Protein AF-A0A944X3M7-F1 (afdb_monomer_lite)

Foldseek 3Di:
DDDDDDDDDDDDDDDDDDDDDDDDDDDPDDDDDDPDDDDPPPPDPPPPPCVPPPVNVVVVVVVVVVVVVVVVVVVVVVVVVVVVVVVVVVVVVVVVVVVVVVCVDCVVVVVVVVVVVVPPPPPPDPQDPLNVVLLLLLLVVVVVVDALAVSQVVCVVVVRADPVNDDGGDSVVSVVVCVDPVSVVVD

Structure (mmCIF, N/CA/C/O backbone):
data_AF-A0A944X3M7-F1
#
_entry.id   AF-A0A944X3M7-F1
#
loop_
_atom_site.group_PDB
_atom_site.id
_atom_site.type_symbol
_atom_site.label_atom_id
_atom_site.label_alt_id
_atom_site.label_comp_id
_atom_site.label_asym_id
_atom_site.label_entity_id
_atom_site.label_seq_id
_atom_site.pdbx_PDB_ins_code
_atom_site.Cartn_x
_atom_site.Cartn_y
_atom_site.Cartn_z
_atom_site.occupancy
_atom_site.B_iso_or_equiv
_atom_site.auth_seq_id
_atom_site.auth_comp_id
_atom_site.auth_asym_id
_atom_site.auth_atom_id
_atom_site.pdbx_PDB_model_num
ATOM 1 N N . MET A 1 1 ? -21.926 -2.178 -16.859 1.00 42.28 1 MET A N 1
ATOM 2 C CA . MET A 1 1 ? -21.220 -3.070 -17.801 1.00 42.28 1 MET A CA 1
ATOM 3 C C . MET A 1 1 ? -19.750 -2.700 -17.683 1.00 42.28 1 MET A C 1
ATOM 5 O O . MET A 1 1 ? -19.364 -1.699 -18.258 1.00 42.28 1 MET A O 1
ATOM 9 N N . SER A 1 2 ? -19.043 -3.131 -16.634 1.00 50.66 2 SER A N 1
ATOM 10 C CA . SER A 1 2 ? -18.597 -4.503 -16.303 1.00 50.66 2 SER A CA 1
ATOM 11 C C . SER A 1 2 ? -17.640 -5.066 -17.347 1.00 50.66 2 SER A C 1
ATOM 13 O O . SER A 1 2 ? -17.980 -4.994 -18.521 1.00 50.66 2 SER A O 1
ATOM 15 N N . ASP A 1 3 ? -16.524 -5.606 -16.831 1.00 53.81 3 ASP A N 1
ATOM 16 C CA . ASP A 1 3 ? -15.523 -6.542 -17.394 1.00 53.81 3 ASP A CA 1
ATOM 17 C C . ASP A 1 3 ? -14.120 -5.905 -17.271 1.00 53.81 3 ASP A C 1
ATOM 19 O O . ASP A 1 3 ? -13.778 -5.010 -18.033 1.00 53.81 3 ASP A O 1
ATOM 23 N N . TYR A 1 4 ? -13.257 -6.139 -16.270 1.00 51.00 4 TYR A N 1
ATOM 24 C CA . TYR A 1 4 ? -12.992 -7.238 -15.321 1.00 51.00 4 TYR A CA 1
ATOM 25 C C . TYR A 1 4 ? -12.574 -8.579 -15.945 1.00 51.00 4 TYR A C 1
ATOM 27 O O . TYR A 1 4 ? -13.419 -9.429 -16.191 1.00 51.00 4 TYR A O 1
ATOM 35 N N . GLN A 1 5 ? -11.251 -8.742 -16.113 1.00 59.75 5 GLN A N 1
ATOM 36 C CA . GLN A 1 5 ? -10.409 -9.966 -16.123 1.00 59.75 5 GLN A CA 1
ATOM 37 C C . GLN A 1 5 ? -8.993 -9.476 -16.504 1.00 59.75 5 GLN A C 1
ATOM 39 O O . GLN A 1 5 ? -8.826 -8.921 -17.582 1.00 59.75 5 GLN A O 1
ATOM 44 N N . ASP A 1 6 ? -7.938 -9.408 -15.691 1.00 49.97 6 ASP A N 1
ATOM 45 C CA . ASP A 1 6 ? -7.360 -10.211 -14.601 1.00 49.97 6 ASP A CA 1
ATOM 46 C C . ASP A 1 6 ? -6.815 -11.600 -15.004 1.00 49.97 6 ASP A C 1
ATOM 48 O O . ASP A 1 6 ? -7.535 -12.424 -15.559 1.00 49.97 6 ASP A O 1
ATOM 52 N N . HIS A 1 7 ? -5.541 -11.814 -14.619 1.00 44.53 7 HIS A N 1
ATOM 53 C CA . HIS A 1 7 ? -4.679 -13.020 -14.681 1.00 44.53 7 HIS A CA 1
ATOM 54 C C . HIS A 1 7 ? -3.977 -13.283 -16.038 1.00 44.53 7 HIS A C 1
ATOM 56 O O . HIS A 1 7 ? -4.615 -13.312 -17.077 1.00 44.53 7 HIS A O 1
ATOM 62 N N . HIS A 1 8 ? -2.649 -13.442 -16.167 1.00 45.56 8 HIS A N 1
ATOM 63 C CA . HIS A 1 8 ? -1.613 -14.115 -15.358 1.00 45.56 8 HIS A CA 1
ATOM 64 C C . HIS A 1 8 ? -0.278 -13.329 -15.476 1.00 45.56 8 HIS A C 1
ATOM 66 O O . HIS A 1 8 ? 0.090 -12.931 -16.573 1.00 45.56 8 HIS A O 1
ATOM 72 N N . ARG A 1 9 ? 0.468 -12.928 -14.433 1.00 40.81 9 ARG A N 1
ATOM 73 C CA . ARG A 1 9 ? 1.266 -13.696 -13.448 1.00 40.81 9 ARG A CA 1
ATOM 74 C C . ARG A 1 9 ? 2.061 -14.878 -14.031 1.00 40.81 9 ARG A C 1
ATOM 76 O O . ARG A 1 9 ? 1.650 -16.022 -13.896 1.00 40.81 9 ARG A O 1
ATOM 83 N N . ALA A 1 10 ? 3.241 -14.587 -14.577 1.00 42.91 10 ALA A N 1
ATOM 84 C CA . ALA A 1 10 ? 4.347 -15.539 -14.654 1.00 42.91 10 ALA A CA 1
ATOM 85 C C . ALA A 1 10 ? 5.417 -15.122 -13.634 1.00 42.91 10 ALA A C 1
ATOM 87 O O . ALA A 1 10 ? 6.181 -14.179 -13.836 1.00 42.91 10 ALA A O 1
ATOM 88 N N . SER A 1 11 ? 5.380 -15.791 -12.484 1.00 47.53 11 SER A N 1
ATOM 89 C CA . SER A 1 11 ? 6.539 -15.984 -11.624 1.00 47.53 11 SER A CA 1
ATOM 90 C C . SER A 1 11 ? 7.478 -16.946 -12.333 1.00 47.53 11 SER A C 1
ATOM 92 O O . SER A 1 11 ? 7.011 -18.006 -12.718 1.00 47.53 11 SER A O 1
ATOM 94 N N . ASP A 1 12 ? 8.766 -16.626 -12.423 1.00 43.31 12 ASP A N 1
ATOM 95 C CA . ASP A 1 12 ? 9.788 -17.655 -12.261 1.00 43.31 12 ASP A CA 1
ATOM 96 C C . ASP A 1 12 ? 11.039 -17.071 -11.615 1.00 43.31 12 ASP A C 1
ATOM 98 O O . ASP A 1 12 ? 11.615 -16.063 -12.025 1.00 43.31 12 ASP A O 1
ATOM 102 N N . ARG A 1 13 ? 11.364 -17.709 -10.498 1.00 41.91 13 ARG A N 1
ATOM 103 C CA . ARG A 1 13 ? 12.382 -17.388 -9.518 1.00 41.91 13 ARG A CA 1
ATOM 104 C C . ARG A 1 13 ? 13.441 -18.477 -9.643 1.00 41.91 13 ARG A C 1
ATOM 106 O O . ARG A 1 13 ? 13.097 -19.647 -9.595 1.00 41.91 13 ARG A O 1
ATOM 113 N N . GLU A 1 14 ? 14.689 -18.042 -9.775 1.00 41.69 14 GLU A N 1
ATOM 114 C CA . GLU A 1 14 ? 15.920 -18.706 -9.325 1.00 41.69 14 GLU A CA 1
ATOM 115 C C . GLU A 1 14 ? 16.099 -20.208 -9.602 1.00 41.69 14 GLU A C 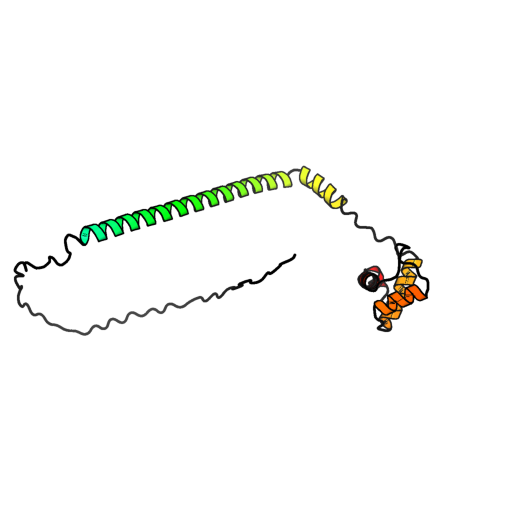1
ATOM 117 O O . GLU A 1 14 ? 15.565 -21.056 -8.897 1.00 41.69 14 GLU A O 1
ATOM 122 N N . TYR A 1 15 ? 17.075 -20.519 -10.459 1.00 44.09 15 TYR A N 1
ATOM 123 C CA . TYR A 1 15 ? 18.040 -21.572 -10.143 1.00 44.09 15 TYR A CA 1
ATOM 124 C C . TYR A 1 15 ? 19.464 -21.053 -10.356 1.00 44.09 15 TYR A C 1
ATOM 126 O O . TYR A 1 15 ? 19.923 -20.840 -11.477 1.00 44.09 15 TYR A O 1
ATOM 134 N N . LEU A 1 16 ? 20.165 -20.852 -9.237 1.00 42.31 16 LEU A N 1
ATOM 135 C CA . LEU A 1 16 ? 21.618 -20.943 -9.177 1.00 42.31 16 LEU A CA 1
ATOM 136 C C . LEU A 1 16 ? 22.025 -22.381 -9.525 1.00 42.31 16 LEU A C 1
ATOM 138 O O . LEU A 1 16 ? 21.622 -23.312 -8.833 1.00 42.31 16 LEU A O 1
ATOM 142 N N . THR A 1 17 ? 22.931 -22.545 -10.485 1.00 46.75 17 THR A N 1
ATOM 143 C CA . THR A 1 17 ? 23.841 -23.699 -10.515 1.00 46.75 17 THR A CA 1
ATOM 144 C C . THR A 1 17 ? 25.241 -23.225 -10.859 1.00 46.75 17 THR A C 1
ATOM 146 O O . THR A 1 17 ? 25.534 -22.758 -11.958 1.00 46.75 17 THR A O 1
ATOM 149 N N . SER A 1 18 ? 26.100 -23.322 -9.857 1.00 44.19 18 SER A N 1
ATOM 150 C CA . SER A 1 18 ? 27.531 -23.099 -9.879 1.00 44.19 18 SER A CA 1
ATOM 151 C C . SER A 1 18 ? 28.280 -24.370 -10.319 1.00 44.19 18 SER A C 1
ATOM 153 O O . SER A 1 18 ? 27.898 -25.477 -9.967 1.00 44.19 18 SER A O 1
ATOM 155 N N . HIS A 1 19 ? 29.416 -24.161 -10.999 1.00 39.50 19 HIS A N 1
ATOM 156 C CA . HIS A 1 19 ? 30.602 -25.036 -11.065 1.00 39.50 19 HIS A CA 1
ATOM 157 C C . HIS A 1 19 ? 30.520 -26.371 -11.838 1.00 39.50 19 HIS A C 1
ATOM 159 O O . HIS A 1 19 ? 29.969 -27.354 -11.366 1.00 39.50 19 HIS A O 1
ATOM 165 N N . THR A 1 20 ? 31.286 -26.476 -12.936 1.00 44.16 20 THR A N 1
ATOM 166 C CA . THR A 1 20 ? 32.527 -27.294 -12.997 1.00 44.16 20 THR A CA 1
ATOM 167 C C . THR A 1 20 ? 33.214 -27.191 -14.373 1.00 44.16 20 THR A C 1
ATOM 169 O O . THR A 1 20 ? 32.669 -27.568 -15.403 1.00 44.16 20 THR A O 1
ATOM 172 N N . ARG A 1 21 ? 34.462 -26.700 -14.392 1.00 46.00 21 ARG A N 1
ATOM 173 C CA . ARG A 1 21 ? 35.437 -26.956 -15.470 1.00 46.00 21 ARG A CA 1
ATOM 174 C C . ARG A 1 21 ? 36.140 -28.286 -15.176 1.00 46.00 21 ARG A C 1
ATOM 176 O O . ARG A 1 21 ? 36.636 -28.425 -14.057 1.00 46.00 21 ARG A O 1
ATOM 183 N N . PRO A 1 22 ? 36.382 -29.146 -16.179 1.00 50.44 22 PRO A N 1
ATOM 184 C CA . PRO A 1 22 ? 37.517 -30.051 -16.141 1.00 50.44 22 PRO A CA 1
ATOM 185 C C . PRO A 1 22 ? 38.574 -29.677 -17.187 1.00 50.44 22 PRO A C 1
ATOM 187 O O . PRO A 1 22 ? 38.316 -29.493 -18.374 1.00 50.44 22 PRO A O 1
ATOM 190 N N . LYS A 1 23 ? 39.804 -29.583 -16.680 1.00 46.62 23 LYS A N 1
ATOM 191 C CA . LYS A 1 23 ? 41.076 -29.631 -17.404 1.00 46.62 23 LYS A CA 1
ATOM 192 C C . LYS A 1 23 ? 41.193 -30.954 -18.171 1.00 46.62 23 LYS A C 1
ATOM 194 O O . LYS A 1 23 ? 40.800 -31.989 -17.645 1.00 46.62 23 LYS A O 1
ATOM 199 N N . GLY A 1 24 ? 41.873 -30.955 -19.318 1.00 39.34 24 GLY A N 1
ATOM 200 C CA . GLY A 1 24 ? 42.351 -32.212 -19.900 1.00 39.34 24 GLY A CA 1
ATOM 201 C C . GLY A 1 24 ? 42.845 -32.122 -21.335 1.00 39.34 24 GLY A C 1
ATOM 202 O O . GLY A 1 24 ? 42.183 -32.600 -22.245 1.00 39.34 24 GLY A O 1
ATOM 203 N N . ARG A 1 25 ? 44.043 -31.560 -21.538 1.00 45.69 25 ARG A N 1
ATOM 204 C CA . ARG A 1 25 ? 44.844 -31.816 -22.743 1.00 45.69 25 ARG A CA 1
ATOM 205 C C . ARG A 1 25 ? 45.157 -33.313 -22.819 1.00 45.69 25 ARG A C 1
ATOM 207 O O . ARG A 1 25 ? 45.753 -33.841 -21.883 1.00 45.69 25 ARG A O 1
ATOM 214 N N . LYS A 1 26 ? 44.884 -33.954 -23.954 1.00 50.19 26 LYS A N 1
ATOM 215 C CA . LYS A 1 26 ? 45.647 -35.122 -24.410 1.00 50.19 26 LYS A CA 1
ATOM 216 C C . LYS A 1 26 ? 46.040 -34.902 -25.867 1.00 50.19 26 LYS A C 1
ATOM 218 O O . LYS A 1 26 ? 45.223 -34.995 -26.772 1.00 50.19 26 LYS A O 1
ATOM 223 N N . PHE A 1 27 ? 47.308 -34.540 -26.042 1.00 42.50 27 PHE A N 1
ATOM 224 C CA . PHE A 1 27 ? 48.029 -34.640 -27.302 1.00 42.50 27 PHE A CA 1
ATOM 225 C C . PHE A 1 27 ? 48.029 -36.108 -27.725 1.00 42.50 27 PHE A C 1
ATOM 227 O O . PHE A 1 27 ? 48.602 -36.925 -27.005 1.00 42.50 27 PHE A O 1
ATOM 234 N N . ASN A 1 28 ? 47.442 -36.431 -28.878 1.00 44.84 28 ASN A N 1
ATOM 235 C CA . ASN A 1 28 ? 47.777 -37.674 -29.557 1.00 44.84 28 ASN A CA 1
ATOM 236 C C . ASN A 1 28 ? 48.877 -37.361 -30.573 1.00 44.84 28 ASN A C 1
ATOM 238 O O . ASN A 1 28 ? 48.671 -36.649 -31.552 1.00 44.84 28 ASN A O 1
ATOM 242 N N . LYS A 1 29 ? 50.089 -37.795 -30.230 1.00 51.19 29 LYS A N 1
ATOM 243 C CA . LYS A 1 29 ? 51.328 -37.579 -30.972 1.00 51.19 29 LYS A CA 1
ATOM 244 C C . LYS A 1 29 ? 51.610 -38.862 -31.742 1.00 51.19 29 LYS A C 1
ATOM 246 O O . LYS A 1 29 ? 52.475 -39.636 -31.345 1.00 51.19 29 LYS A O 1
ATOM 251 N N . GLU A 1 30 ? 50.857 -39.098 -32.809 1.00 52.50 30 GLU A N 1
ATOM 252 C CA . GLU A 1 30 ? 51.143 -40.202 -33.721 1.00 52.50 30 GLU A CA 1
ATOM 253 C C . GLU A 1 30 ? 52.039 -39.682 -34.847 1.00 52.50 30 GLU A C 1
ATOM 255 O O . GLU A 1 30 ? 51.743 -38.702 -35.530 1.00 52.50 30 GLU A O 1
ATOM 260 N N . LYS A 1 31 ? 53.214 -40.296 -34.943 1.00 53.50 31 LYS A N 1
ATOM 261 C CA . LYS A 1 31 ? 54.258 -39.998 -35.914 1.00 53.50 31 LYS A CA 1
ATOM 262 C C . LYS A 1 31 ? 53.783 -40.404 -37.308 1.00 53.50 31 LYS A C 1
ATOM 264 O O . LYS A 1 31 ? 53.684 -41.595 -37.572 1.00 53.50 31 LYS A O 1
ATOM 269 N N . GLU A 1 32 ? 53.704 -39.456 -38.234 1.00 49.06 32 GLU A N 1
ATOM 270 C CA . GLU A 1 32 ? 53.908 -39.769 -39.648 1.00 49.06 32 GLU A CA 1
ATOM 271 C C . GLU A 1 32 ? 55.027 -38.893 -40.210 1.00 49.06 32 GLU A C 1
ATOM 273 O O . GLU A 1 32 ? 54.874 -37.722 -40.552 1.00 49.06 32 GLU A O 1
ATOM 278 N N . ARG A 1 33 ? 56.222 -39.486 -40.233 1.00 52.38 33 ARG A N 1
ATOM 279 C CA . ARG A 1 33 ? 57.355 -39.006 -41.015 1.00 52.38 33 ARG A CA 1
ATOM 280 C C . ARG A 1 33 ? 57.056 -39.306 -42.481 1.00 52.38 33 ARG A C 1
ATOM 282 O O . ARG A 1 33 ? 57.264 -40.433 -42.916 1.00 52.38 33 ARG A O 1
ATOM 289 N N . ARG A 1 34 ? 56.639 -38.297 -43.241 1.00 48.41 34 ARG A N 1
ATOM 290 C CA . ARG A 1 34 ? 56.798 -38.279 -44.699 1.00 48.41 34 ARG A CA 1
ATOM 291 C C . ARG A 1 34 ? 57.418 -36.955 -45.127 1.00 48.41 34 ARG A C 1
ATOM 293 O O . ARG A 1 34 ? 56.750 -35.971 -45.407 1.00 48.41 34 ARG A O 1
ATOM 300 N N . THR A 1 35 ? 58.746 -36.958 -45.139 1.00 48.31 35 THR A N 1
ATOM 301 C CA . THR A 1 35 ? 59.553 -36.152 -46.053 1.00 48.31 35 THR A CA 1
ATOM 302 C C . THR A 1 35 ? 59.297 -36.660 -47.467 1.00 48.31 35 THR A C 1
ATOM 304 O O . THR A 1 35 ? 59.653 -37.792 -47.784 1.00 48.31 35 THR A O 1
ATOM 307 N N . GLY A 1 36 ? 58.672 -35.832 -48.294 1.00 44.53 36 GLY A N 1
ATOM 308 C CA . GLY A 1 36 ? 58.397 -36.123 -49.695 1.00 44.53 36 GLY A CA 1
ATOM 309 C C . GLY A 1 36 ? 58.270 -34.812 -50.448 1.00 44.53 36 GLY A C 1
ATOM 310 O O . GLY A 1 36 ? 57.179 -34.284 -50.612 1.00 44.53 36 GLY A O 1
ATOM 311 N N . SER A 1 37 ? 59.418 -34.257 -50.830 1.00 51.72 37 SER A N 1
ATOM 312 C CA . SER A 1 37 ? 59.512 -33.217 -51.846 1.00 51.72 37 SER A CA 1
ATOM 313 C C . SER A 1 37 ? 58.954 -33.774 -53.148 1.00 51.72 37 SER A C 1
ATOM 315 O O . SER A 1 37 ? 59.691 -34.440 -53.864 1.00 51.72 37 SER A O 1
ATOM 317 N N . GLU A 1 38 ? 57.702 -33.478 -53.482 1.00 49.72 38 GLU A N 1
ATOM 318 C CA . GLU A 1 38 ? 57.192 -33.689 -54.831 1.00 49.72 38 GLU A CA 1
ATOM 319 C C . GLU A 1 38 ? 56.261 -32.547 -55.249 1.00 49.72 38 GLU A C 1
ATOM 321 O O . GLU A 1 38 ? 55.156 -32.379 -54.752 1.00 49.72 38 GLU A O 1
ATOM 326 N N . ARG A 1 39 ? 56.789 -31.783 -56.211 1.00 50.50 39 ARG A N 1
ATOM 327 C CA . ARG A 1 39 ? 56.083 -31.057 -57.272 1.00 50.50 39 ARG A CA 1
ATOM 328 C C . ARG A 1 39 ? 55.255 -29.857 -56.821 1.00 50.50 39 ARG A C 1
ATOM 330 O O . ARG A 1 39 ? 54.065 -29.897 -56.556 1.00 50.50 39 ARG A O 1
ATOM 337 N N . LYS A 1 40 ? 55.967 -28.734 -56.871 1.00 50.25 40 LYS A N 1
ATOM 338 C CA . LYS A 1 40 ? 55.470 -27.399 -57.189 1.00 50.25 40 LYS A CA 1
ATOM 339 C C . LYS A 1 40 ? 54.629 -27.488 -58.473 1.00 50.25 40 LYS A C 1
ATOM 341 O O . LYS A 1 40 ? 55.171 -27.311 -59.565 1.00 50.25 40 LYS A O 1
ATOM 346 N N . ASP A 1 41 ? 53.345 -27.810 -58.344 1.00 46.47 41 ASP A N 1
ATOM 347 C CA . ASP A 1 41 ? 52.394 -27.594 -59.425 1.00 46.47 41 ASP A CA 1
ATOM 348 C C . ASP A 1 41 ? 52.368 -26.093 -59.687 1.00 46.47 41 ASP A C 1
ATOM 350 O O . ASP A 1 41 ? 52.041 -25.262 -58.834 1.00 46.47 41 ASP A O 1
ATOM 354 N N . LYS A 1 42 ? 52.852 -25.750 -60.876 1.00 54.00 42 LYS A N 1
ATOM 355 C CA . LYS A 1 42 ? 52.653 -24.446 -61.474 1.00 54.00 42 LYS A CA 1
ATOM 356 C C . LYS A 1 42 ? 51.151 -24.351 -61.698 1.00 54.00 42 LYS A C 1
ATOM 358 O O . LYS A 1 42 ? 50.653 -24.874 -62.686 1.00 54.00 42 LYS A O 1
ATOM 363 N N . ASN A 1 43 ? 50.444 -23.720 -60.766 1.00 50.66 43 ASN A N 1
ATOM 364 C CA . ASN A 1 43 ? 49.112 -23.218 -61.046 1.00 50.66 43 ASN A CA 1
ATOM 365 C C . ASN A 1 43 ? 49.270 -22.189 -62.167 1.00 50.66 43 ASN A C 1
ATOM 367 O O . ASN A 1 43 ? 49.644 -21.039 -61.933 1.00 50.66 43 ASN A O 1
ATOM 371 N N . GLU A 1 44 ? 49.050 -22.651 -63.394 1.00 54.75 44 GLU A N 1
ATOM 372 C CA . GLU A 1 44 ? 48.574 -21.804 -64.473 1.00 54.75 44 GLU A CA 1
ATOM 373 C C . GLU A 1 44 ? 47.388 -20.985 -63.941 1.00 54.75 44 GLU A C 1
ATOM 375 O O . GLU A 1 44 ? 46.617 -21.489 -63.112 1.00 54.75 44 GLU A O 1
ATOM 380 N N . PRO A 1 45 ? 47.243 -19.713 -64.340 1.00 48.06 45 PRO A N 1
ATOM 381 C CA . PRO A 1 45 ? 46.068 -18.950 -63.971 1.00 48.06 45 PRO A CA 1
ATOM 382 C C . PRO A 1 45 ? 44.863 -19.640 -64.612 1.00 48.06 45 PRO A C 1
ATOM 384 O O . PRO A 1 45 ? 44.640 -19.534 -65.813 1.00 48.06 45 PRO A O 1
ATOM 387 N N . VAL A 1 46 ? 44.104 -20.384 -63.808 1.00 52.06 46 VAL A N 1
ATOM 388 C CA . VAL A 1 46 ? 42.787 -20.874 -64.200 1.00 52.06 46 VAL A CA 1
ATOM 389 C C . VAL A 1 46 ? 41.911 -19.634 -64.364 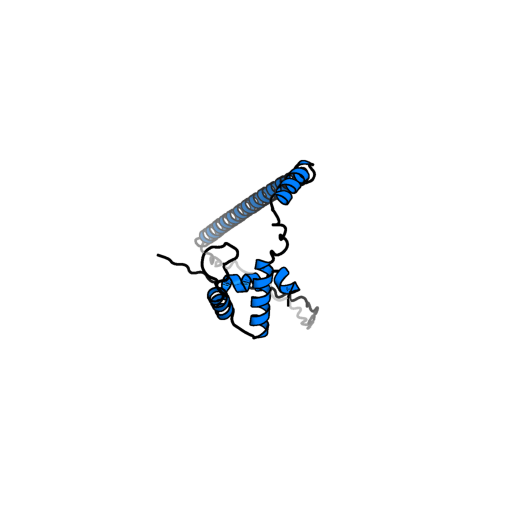1.00 52.06 46 VAL A C 1
ATOM 391 O O . VAL A 1 46 ? 41.390 -19.087 -63.391 1.00 52.06 46 VAL A O 1
ATOM 394 N N . GLU A 1 47 ? 41.805 -19.161 -65.605 1.00 52.25 47 GLU A N 1
ATOM 395 C CA . GLU A 1 47 ? 40.729 -18.295 -66.074 1.00 52.25 47 GLU A CA 1
ATOM 396 C C . GLU A 1 47 ? 39.405 -18.997 -65.753 1.00 52.25 47 GLU A C 1
ATOM 398 O O . GLU A 1 47 ? 38.964 -19.903 -66.456 1.00 52.25 47 GLU A O 1
ATOM 403 N N . GLY A 1 48 ? 38.810 -18.658 -64.610 1.00 51.66 48 GLY A N 1
ATOM 404 C CA . GLY A 1 48 ? 37.606 -19.347 -64.147 1.00 51.66 48 GLY A CA 1
ATOM 405 C C . GLY A 1 48 ? 37.146 -19.043 -62.725 1.00 51.66 48 GLY A C 1
ATOM 406 O O . GLY A 1 48 ? 36.155 -19.619 -62.287 1.00 51.66 48 GLY A O 1
ATOM 407 N N . SER A 1 49 ? 37.788 -18.135 -61.984 1.00 47.94 49 SER A N 1
ATOM 408 C CA . SER A 1 49 ? 37.293 -17.677 -60.677 1.00 47.94 49 SER A CA 1
ATOM 409 C C . SER A 1 49 ? 36.355 -16.465 -60.780 1.00 47.94 49 SER A C 1
ATOM 411 O O . SER A 1 49 ? 36.363 -15.594 -59.919 1.00 47.94 49 SER A O 1
ATOM 413 N N . HIS A 1 50 ? 35.490 -16.418 -61.796 1.00 51.75 50 HIS A N 1
ATOM 414 C CA . HIS A 1 50 ? 34.395 -15.439 -61.885 1.00 51.75 50 HIS A CA 1
ATOM 415 C C . HIS A 1 50 ? 33.126 -15.944 -61.164 1.00 51.75 50 HIS A C 1
ATOM 417 O O . HIS A 1 50 ? 32.008 -15.761 -61.632 1.00 51.75 50 HIS A O 1
ATOM 423 N N . LEU A 1 51 ? 33.283 -16.648 -60.034 1.00 53.94 51 LEU A N 1
ATOM 424 C CA . LEU A 1 51 ? 32.165 -17.260 -59.292 1.00 53.94 51 LEU A CA 1
ATOM 425 C C . LEU A 1 51 ? 31.536 -16.349 -58.229 1.00 53.94 51 LEU A C 1
ATOM 427 O O . LEU A 1 51 ? 30.599 -16.757 -57.548 1.00 53.94 51 LEU A O 1
ATOM 431 N N . PHE A 1 52 ? 31.982 -15.101 -58.127 1.00 53.31 52 PHE A N 1
ATOM 432 C CA . PHE A 1 52 ? 31.124 -14.034 -57.632 1.00 53.31 52 PHE A CA 1
ATOM 433 C C . PHE A 1 52 ? 30.779 -13.180 -58.843 1.00 53.31 52 PHE A C 1
ATOM 435 O O . PHE A 1 52 ? 31.642 -12.485 -59.371 1.00 53.31 52 PHE A O 1
ATOM 442 N N . SER A 1 53 ? 29.543 -13.304 -59.336 1.00 57.03 53 SER A N 1
ATOM 443 C CA . SER A 1 53 ? 29.027 -12.378 -60.344 1.00 57.03 53 SER A CA 1
ATOM 444 C C . SER A 1 53 ? 29.292 -10.957 -59.843 1.00 57.03 53 SER A C 1
ATOM 446 O O . SER A 1 53 ? 28.988 -10.660 -58.683 1.00 57.03 53 SER A O 1
ATOM 448 N N . ASP A 1 54 ? 29.836 -10.084 -60.692 1.00 59.88 54 ASP A N 1
ATOM 449 C CA . ASP A 1 54 ? 30.000 -8.651 -60.397 1.00 59.88 54 ASP A CA 1
ATOM 450 C C . ASP A 1 54 ? 28.677 -7.994 -59.959 1.00 59.88 54 ASP A C 1
ATOM 452 O O . ASP A 1 54 ? 28.671 -6.929 -59.350 1.00 59.88 54 ASP A O 1
ATOM 456 N N . GLU A 1 55 ? 27.557 -8.672 -60.202 1.00 60.31 55 GLU A N 1
ATOM 457 C CA . GLU A 1 55 ? 26.196 -8.332 -59.804 1.00 60.31 55 GLU A CA 1
ATOM 458 C C . GLU A 1 55 ? 25.838 -8.719 -58.351 1.00 60.31 55 GLU A C 1
ATOM 460 O O . GLU A 1 55 ? 25.007 -8.069 -57.720 1.00 60.31 55 GLU A O 1
ATOM 465 N N . LEU A 1 56 ? 26.490 -9.730 -57.762 1.00 63.22 56 LEU A N 1
ATOM 466 C CA . LEU A 1 56 ? 26.257 -10.158 -56.371 1.00 63.22 56 LEU A CA 1
ATOM 467 C C . LEU A 1 56 ? 26.996 -9.260 -55.366 1.00 63.22 56 LEU A C 1
ATOM 469 O O . LEU A 1 56 ? 26.535 -9.015 -54.249 1.00 63.22 56 LEU A O 1
ATOM 473 N N . THR A 1 57 ? 28.149 -8.744 -55.782 1.00 76.50 57 THR A N 1
ATOM 474 C CA . THR A 1 57 ? 29.013 -7.850 -55.007 1.00 76.50 57 THR A CA 1
ATOM 475 C C . THR A 1 57 ? 28.316 -6.556 -54.547 1.00 76.50 57 THR A C 1
ATOM 477 O O . THR A 1 57 ? 28.431 -6.226 -53.361 1.00 76.50 57 THR A O 1
ATOM 480 N N . PRO A 1 58 ? 27.562 -5.815 -55.389 1.00 82.75 58 PRO A N 1
ATOM 481 C CA . PRO A 1 58 ? 26.832 -4.627 -54.949 1.00 82.75 58 PRO A CA 1
ATOM 482 C C . PRO A 1 58 ? 25.709 -4.963 -53.964 1.00 82.75 58 PRO A C 1
ATOM 484 O O . PRO A 1 58 ? 25.532 -4.222 -53.001 1.00 82.75 58 PRO A O 1
ATOM 487 N N . PHE A 1 59 ? 25.018 -6.095 -54.131 1.00 85.06 59 PHE A N 1
ATOM 488 C CA . PHE A 1 59 ? 23.965 -6.525 -53.208 1.00 85.06 59 PHE A CA 1
ATOM 489 C C . PHE A 1 59 ? 24.520 -6.856 -51.817 1.00 85.06 59 PHE A C 1
ATOM 491 O O . PHE A 1 59 ? 23.999 -6.391 -50.803 1.00 85.06 59 PHE A O 1
ATOM 498 N N . VAL A 1 60 ? 25.623 -7.608 -51.752 1.00 86.81 60 VAL A N 1
ATOM 499 C CA . VAL A 1 60 ? 26.304 -7.913 -50.483 1.00 86.81 60 VAL A CA 1
ATOM 500 C C . VAL A 1 60 ? 26.828 -6.632 -49.833 1.00 86.81 60 VAL A C 1
ATOM 502 O O . VAL A 1 60 ? 26.691 -6.455 -48.622 1.00 86.81 60 VAL A O 1
ATOM 505 N N . LYS A 1 61 ? 27.376 -5.702 -50.624 1.00 87.44 61 LYS A N 1
ATOM 506 C CA . LYS A 1 61 ? 27.829 -4.397 -50.130 1.00 87.44 61 LYS A CA 1
ATOM 507 C C . LYS A 1 61 ? 26.673 -3.584 -49.549 1.00 87.44 61 LYS A C 1
ATOM 509 O O . LYS A 1 61 ? 26.808 -3.088 -48.436 1.00 87.44 61 LYS A O 1
ATOM 514 N N . GLU A 1 62 ? 25.550 -3.493 -50.258 1.00 89.81 62 GLU A N 1
ATOM 515 C CA . GLU A 1 62 ? 24.348 -2.786 -49.806 1.00 89.81 62 GLU A CA 1
ATOM 516 C C . GLU A 1 62 ? 23.770 -3.412 -48.530 1.00 89.81 62 GLU A C 1
ATOM 518 O O . GLU A 1 62 ? 23.390 -2.707 -47.592 1.00 89.81 62 GLU A O 1
ATOM 523 N N . PHE A 1 63 ? 23.745 -4.743 -48.457 1.00 93.31 63 PHE A N 1
ATOM 524 C CA . PHE A 1 63 ? 23.310 -5.463 -47.268 1.00 93.31 63 PHE A CA 1
ATOM 525 C C . PHE A 1 63 ? 24.213 -5.168 -46.064 1.00 93.31 63 PHE A C 1
ATOM 527 O O . PHE A 1 63 ? 23.714 -4.847 -44.986 1.00 93.31 63 PHE A O 1
ATOM 534 N N . ILE A 1 64 ? 25.538 -5.213 -46.239 1.00 92.12 64 ILE A N 1
ATOM 535 C CA . ILE A 1 64 ? 26.498 -4.896 -45.174 1.00 92.12 64 ILE A CA 1
ATOM 536 C C . ILE A 1 64 ? 26.361 -3.433 -44.743 1.00 92.12 64 ILE A C 1
ATOM 538 O O . ILE A 1 64 ? 26.360 -3.163 -43.543 1.00 92.12 64 ILE A O 1
ATOM 542 N N . THR A 1 65 ? 26.197 -2.487 -45.675 1.00 92.44 65 THR A N 1
ATOM 543 C CA . THR A 1 65 ? 26.010 -1.071 -45.323 1.00 92.44 65 THR A CA 1
ATOM 544 C C . THR A 1 65 ? 24.716 -0.851 -44.552 1.00 92.44 65 THR A C 1
ATOM 546 O O . THR A 1 65 ? 24.754 -0.232 -43.492 1.00 92.44 65 THR A O 1
ATOM 549 N N . LYS A 1 66 ? 23.599 -1.440 -44.997 1.00 93.44 66 LYS A N 1
ATOM 550 C CA . LYS A 1 66 ? 22.318 -1.366 -44.276 1.00 93.44 66 LYS A CA 1
ATOM 551 C C . LYS A 1 66 ? 22.403 -2.027 -42.901 1.00 93.44 66 LYS A C 1
ATOM 553 O O . LYS A 1 66 ? 21.882 -1.496 -41.924 1.00 93.44 66 LYS A O 1
ATOM 558 N N . SER A 1 67 ? 23.092 -3.163 -42.798 1.00 92.56 67 SER A N 1
ATOM 559 C CA . SER A 1 67 ? 23.311 -3.844 -41.520 1.00 92.56 67 SER A CA 1
ATOM 560 C C . SER A 1 67 ? 24.155 -2.996 -40.566 1.00 92.56 67 SER A C 1
ATOM 562 O O . SER A 1 67 ? 23.841 -2.919 -39.379 1.00 92.56 67 SER A O 1
ATOM 564 N N . LEU A 1 68 ? 25.203 -2.333 -41.064 1.00 94.25 68 LEU A N 1
ATOM 565 C CA . LEU A 1 68 ? 26.035 -1.427 -40.269 1.00 94.25 68 LEU A CA 1
ATOM 566 C C . LEU A 1 68 ? 25.259 -0.185 -39.822 1.00 94.25 68 LEU A C 1
ATOM 568 O O . LEU A 1 68 ? 25.390 0.236 -38.675 1.00 94.25 68 LEU A O 1
ATOM 572 N N . GLU A 1 69 ? 24.435 0.394 -40.692 1.00 93.44 69 GLU A N 1
ATOM 573 C CA . GLU A 1 69 ? 23.559 1.517 -40.346 1.00 93.44 69 GLU A CA 1
ATOM 574 C C . GLU A 1 69 ? 22.540 1.130 -39.273 1.00 93.44 69 GLU A C 1
ATOM 576 O O . GLU A 1 69 ? 22.376 1.857 -38.293 1.00 93.44 69 GLU A O 1
ATOM 581 N N . ASN A 1 70 ? 21.927 -0.049 -39.390 1.00 94.19 70 ASN A N 1
ATOM 582 C CA . ASN A 1 70 ? 20.994 -0.552 -38.388 1.00 94.19 70 ASN A CA 1
ATOM 583 C C . ASN A 1 70 ? 21.683 -0.788 -37.032 1.00 94.19 70 ASN A C 1
ATOM 585 O O . ASN A 1 70 ? 21.174 -0.379 -35.990 1.00 94.19 70 ASN A O 1
ATOM 589 N N . GLN A 1 71 ? 22.886 -1.372 -37.030 1.00 94.25 71 GLN A N 1
ATOM 590 C CA . GLN A 1 71 ? 23.680 -1.534 -35.806 1.00 94.25 71 GLN A CA 1
ATOM 591 C C . GLN A 1 71 ? 24.044 -0.186 -35.175 1.00 94.25 71 GLN A C 1
ATOM 593 O O . GLN A 1 71 ? 23.930 -0.029 -33.961 1.00 94.25 71 GLN A O 1
ATOM 598 N N . ARG A 1 72 ? 24.432 0.811 -35.982 1.00 94.38 72 ARG A N 1
ATOM 599 C CA . ARG A 1 72 ? 24.684 2.177 -35.496 1.00 94.38 72 ARG A CA 1
ATOM 600 C C . ARG A 1 72 ? 23.438 2.789 -34.868 1.00 94.38 72 ARG A C 1
ATOM 602 O O . ARG A 1 72 ? 23.541 3.425 -33.824 1.00 94.38 72 ARG A O 1
ATOM 609 N N . HIS A 1 73 ? 22.273 2.586 -35.478 1.00 93.62 73 HIS A N 1
ATOM 610 C CA . HIS A 1 73 ? 21.020 3.081 -34.928 1.00 93.62 73 HIS A CA 1
ATOM 611 C C . HIS A 1 73 ? 20.708 2.438 -33.572 1.00 93.62 73 HIS A C 1
ATOM 613 O O . HIS A 1 73 ? 20.457 3.162 -32.612 1.00 93.62 73 HIS A O 1
ATOM 619 N N . LEU A 1 74 ? 20.835 1.112 -33.462 1.00 93.38 74 LEU A N 1
ATOM 620 C CA . LEU A 1 74 ? 20.648 0.384 -32.202 1.00 93.38 74 LEU A CA 1
ATOM 621 C C . LEU A 1 74 ? 21.594 0.884 -31.102 1.00 93.38 74 LEU A C 1
ATOM 623 O O . LEU A 1 74 ? 21.156 1.165 -29.987 1.00 93.38 74 LEU A O 1
ATOM 627 N N . ILE A 1 75 ? 22.876 1.070 -31.427 1.00 94.62 75 ILE A N 1
ATOM 628 C CA . ILE A 1 75 ? 23.862 1.617 -30.486 1.00 94.62 75 ILE A CA 1
ATOM 629 C C . ILE A 1 75 ? 23.441 3.015 -30.018 1.00 94.62 75 ILE A C 1
ATOM 631 O O . ILE A 1 75 ? 23.438 3.282 -28.819 1.00 94.62 75 ILE A O 1
ATOM 635 N N . ASN A 1 76 ? 23.027 3.893 -30.933 1.00 95.25 76 ASN A N 1
ATOM 636 C CA . ASN A 1 76 ? 22.587 5.242 -30.579 1.00 95.25 76 ASN A CA 1
ATOM 637 C C . ASN A 1 76 ? 21.338 5.230 -29.688 1.00 95.25 76 ASN A C 1
ATOM 639 O O . ASN A 1 76 ? 21.261 6.013 -28.743 1.00 95.25 76 ASN A O 1
ATOM 643 N N . THR A 1 77 ? 20.379 4.337 -29.951 1.00 93.44 77 THR A N 1
ATOM 644 C CA . THR A 1 77 ? 19.192 4.200 -29.096 1.00 93.44 77 THR A CA 1
ATOM 645 C C . THR A 1 77 ? 19.551 3.716 -27.695 1.00 93.44 77 THR A C 1
ATOM 647 O O . THR A 1 77 ? 19.010 4.232 -26.717 1.00 93.44 77 THR A O 1
ATOM 650 N N . GLU A 1 78 ? 20.508 2.793 -27.574 1.00 93.19 78 GLU A N 1
ATOM 651 C CA . GLU A 1 78 ? 20.951 2.298 -26.270 1.00 93.19 78 GLU A CA 1
ATOM 652 C C . GLU A 1 78 ? 21.726 3.375 -25.501 1.00 93.19 78 GLU A C 1
ATOM 654 O O . GLU A 1 78 ? 21.512 3.546 -24.303 1.00 93.19 78 GLU A O 1
ATOM 659 N N . ILE A 1 79 ? 22.555 4.173 -26.187 1.00 94.00 79 ILE A N 1
ATOM 660 C CA . ILE A 1 79 ? 23.239 5.331 -25.587 1.00 94.00 79 ILE A CA 1
ATOM 661 C C . ILE A 1 79 ? 22.218 6.332 -25.040 1.00 94.00 79 ILE A C 1
ATOM 663 O O . ILE A 1 79 ? 22.342 6.765 -23.896 1.00 94.00 79 ILE A O 1
ATOM 667 N N . GLN A 1 80 ? 21.189 6.678 -25.820 1.00 93.12 80 GLN A N 1
ATOM 668 C CA . GLN A 1 80 ? 20.141 7.595 -25.363 1.00 93.12 80 GLN A CA 1
ATOM 669 C C . GLN A 1 80 ? 19.389 7.034 -24.158 1.00 93.12 80 GLN A C 1
ATOM 671 O O . GLN A 1 80 ? 19.122 7.756 -23.199 1.00 93.12 80 GLN A O 1
ATOM 676 N N . LYS A 1 81 ? 19.071 5.738 -24.176 1.00 94.50 81 LYS A N 1
ATOM 677 C CA . LYS A 1 81 ? 18.418 5.075 -23.051 1.00 94.50 81 LYS A CA 1
ATOM 678 C C . LYS A 1 81 ? 19.288 5.140 -21.795 1.00 94.50 81 LYS A C 1
ATOM 680 O O . LYS A 1 81 ? 18.807 5.635 -20.775 1.00 94.50 81 LYS A O 1
ATOM 685 N N . ALA A 1 82 ? 20.562 4.763 -21.890 1.00 93.88 82 ALA A N 1
ATOM 686 C CA . ALA A 1 82 ? 21.519 4.862 -20.791 1.00 93.88 82 ALA A CA 1
ATOM 687 C C . ALA A 1 82 ? 21.646 6.306 -20.270 1.00 93.88 82 ALA A C 1
ATOM 689 O O . ALA A 1 82 ? 21.680 6.539 -19.063 1.00 93.88 82 ALA A O 1
ATOM 690 N N . GLU A 1 83 ? 21.634 7.301 -21.158 1.00 94.31 83 GLU A N 1
ATOM 691 C CA . GLU A 1 83 ? 21.663 8.709 -20.764 1.00 94.31 83 GLU A CA 1
ATOM 692 C C . GLU A 1 83 ? 20.395 9.120 -20.000 1.00 94.31 83 GLU A C 1
ATOM 694 O O . GLU A 1 83 ? 20.479 9.787 -18.968 1.00 94.31 83 GLU A O 1
ATOM 699 N N . THR A 1 84 ? 19.210 8.693 -20.451 1.00 94.00 84 THR A N 1
ATOM 700 C CA . THR A 1 84 ? 17.963 8.968 -19.719 1.00 94.00 84 THR A CA 1
ATOM 701 C C . THR A 1 84 ? 17.929 8.287 -18.357 1.00 94.00 84 THR A C 1
ATOM 703 O O . THR A 1 84 ? 17.408 8.866 -17.404 1.00 94.00 84 THR A O 1
ATOM 706 N N . GLU A 1 85 ? 18.488 7.084 -18.241 1.00 90.12 85 GLU A N 1
ATOM 707 C CA . GLU A 1 85 ? 18.611 6.366 -16.974 1.00 90.12 85 GLU A CA 1
ATOM 708 C C . GLU A 1 85 ? 19.565 7.094 -16.022 1.00 90.12 85 GLU A C 1
ATOM 710 O O . GLU A 1 85 ? 19.193 7.350 -14.877 1.00 90.12 85 GLU A O 1
ATOM 715 N N . ASN A 1 86 ? 20.716 7.559 -16.512 1.00 93.19 86 ASN A N 1
ATOM 716 C CA . ASN A 1 86 ? 21.650 8.368 -15.725 1.00 93.19 86 ASN A CA 1
ATOM 717 C C . ASN A 1 86 ? 21.023 9.686 -15.249 1.00 93.19 86 ASN A C 1
ATOM 719 O O . ASN A 1 86 ? 21.178 10.060 -14.088 1.00 93.19 86 ASN A O 1
ATOM 723 N N . ARG A 1 87 ? 20.257 10.382 -16.102 1.00 92.56 87 ARG A N 1
ATOM 724 C CA . ARG A 1 87 ? 19.544 11.608 -15.695 1.00 92.56 87 ARG A CA 1
ATOM 725 C C . ARG A 1 87 ? 18.499 11.328 -14.614 1.00 92.56 87 ARG A C 1
ATOM 727 O O . ARG A 1 87 ? 18.346 12.132 -13.698 1.00 92.56 87 ARG A O 1
ATOM 734 N N . LYS A 1 88 ? 17.791 10.196 -14.698 1.00 94.69 88 LYS A N 1
ATOM 735 C CA . LYS A 1 88 ? 16.846 9.768 -13.654 1.00 94.69 88 LYS A CA 1
ATOM 736 C C . LYS A 1 88 ? 17.574 9.476 -12.344 1.00 94.69 88 LYS A C 1
ATOM 738 O O . LYS A 1 88 ? 17.124 9.959 -11.311 1.00 94.69 88 LYS A O 1
ATOM 743 N N . ALA A 1 89 ? 18.693 8.753 -12.391 1.00 93.06 89 ALA A N 1
ATOM 744 C CA . ALA A 1 89 ? 19.509 8.463 -11.214 1.00 93.06 89 ALA A CA 1
ATOM 745 C C . ALA A 1 89 ? 19.999 9.757 -10.535 1.00 93.06 89 ALA A C 1
ATOM 747 O O . ALA A 1 89 ? 19.753 9.958 -9.347 1.00 93.06 89 ALA A O 1
ATOM 748 N N . ALA A 1 90 ? 20.548 10.701 -11.302 1.00 93.25 90 ALA A N 1
ATOM 749 C CA . ALA A 1 90 ? 20.979 12.002 -10.785 1.00 93.25 90 ALA A CA 1
ATOM 750 C C . ALA A 1 90 ? 19.817 12.820 -10.177 1.00 93.25 90 ALA A C 1
ATOM 752 O O . ALA A 1 90 ? 19.953 13.449 -9.126 1.00 93.25 90 ALA A O 1
ATOM 753 N N . ALA A 1 91 ? 18.633 12.788 -10.797 1.00 93.06 91 ALA A N 1
ATOM 754 C CA . ALA A 1 91 ? 17.447 13.437 -10.240 1.00 93.06 91 ALA A CA 1
ATOM 755 C C . ALA A 1 91 ? 16.997 12.775 -8.924 1.00 93.06 91 ALA A C 1
ATOM 757 O O . ALA A 1 91 ? 16.600 13.463 -7.986 1.00 93.06 91 ALA A O 1
ATOM 758 N N . THR A 1 92 ? 17.091 11.447 -8.820 1.00 92.50 92 THR A N 1
ATOM 759 C CA . THR A 1 92 ? 16.790 10.752 -7.563 1.00 92.50 92 THR A CA 1
ATOM 760 C C . THR A 1 92 ? 17.817 11.050 -6.480 1.00 92.50 92 THR A C 1
ATOM 762 O O . THR A 1 92 ? 17.425 11.238 -5.336 1.00 92.50 92 THR A O 1
ATOM 765 N N . GLU A 1 93 ? 19.099 11.168 -6.820 1.00 93.44 93 GLU A N 1
ATOM 766 C CA . GLU A 1 93 ? 20.148 11.545 -5.868 1.00 93.44 93 GLU A CA 1
ATOM 767 C C . GLU A 1 93 ? 19.918 12.951 -5.315 1.00 93.44 93 GLU A C 1
ATOM 769 O O . GLU A 1 93 ? 19.887 13.129 -4.102 1.00 93.44 93 GLU A O 1
ATOM 774 N N . THR A 1 94 ? 19.650 13.933 -6.180 1.00 94.12 94 THR A N 1
ATOM 775 C CA . THR A 1 94 ? 19.351 15.308 -5.737 1.00 94.12 94 THR A CA 1
ATOM 776 C C . THR A 1 94 ? 18.089 15.378 -4.876 1.00 94.12 94 THR A C 1
ATOM 778 O O . THR A 1 94 ? 18.068 16.078 -3.863 1.00 94.12 94 THR A O 1
ATOM 781 N N . PHE A 1 95 ? 17.050 14.611 -5.222 1.00 92.56 95 PHE A N 1
ATOM 782 C CA . PHE A 1 95 ? 15.851 14.484 -4.396 1.00 92.56 95 PHE A CA 1
ATOM 783 C C . PHE A 1 95 ? 16.147 13.848 -3.032 1.00 92.56 95 PHE A C 1
ATOM 785 O O . PHE A 1 95 ? 15.642 14.320 -2.016 1.00 92.56 95 PHE A O 1
ATOM 792 N N . ILE A 1 96 ? 16.972 12.799 -2.987 1.00 92.19 96 ILE A N 1
ATOM 793 C CA . ILE A 1 96 ? 17.363 12.143 -1.735 1.00 92.19 96 ILE A CA 1
ATOM 794 C C . ILE A 1 96 ? 18.189 13.094 -0.870 1.00 92.19 96 ILE A C 1
ATOM 796 O O . ILE A 1 96 ? 17.900 13.202 0.317 1.00 92.19 96 ILE A O 1
ATOM 800 N N . SER A 1 97 ? 19.154 13.822 -1.437 1.00 90.88 97 SER A N 1
ATOM 801 C CA . SER A 1 97 ? 19.907 14.846 -0.704 1.00 90.88 97 SER A CA 1
ATOM 802 C C . SER A 1 97 ? 18.972 15.895 -0.105 1.00 90.88 97 SER A C 1
ATOM 804 O O . SER A 1 97 ? 19.032 16.152 1.092 1.00 90.88 97 SER A O 1
ATOM 806 N N . PHE A 1 98 ? 18.017 16.404 -0.889 1.00 90.31 98 PHE A N 1
ATOM 807 C CA . PHE A 1 98 ? 17.004 17.333 -0.388 1.00 90.31 98 PHE A CA 1
ATOM 808 C C . PHE A 1 98 ? 16.154 16.737 0.747 1.00 90.31 98 PHE A C 1
ATOM 810 O O . PHE A 1 98 ? 15.834 17.429 1.713 1.00 90.31 98 PHE A O 1
ATOM 817 N N . LEU A 1 99 ? 15.778 15.456 0.655 1.00 87.38 99 LEU A N 1
ATOM 818 C CA . LEU A 1 99 ? 15.047 14.775 1.724 1.00 87.38 99 LEU A CA 1
ATOM 819 C C . LEU A 1 99 ? 15.882 14.620 2.994 1.00 87.38 99 LEU A C 1
ATOM 821 O O . LEU A 1 99 ? 15.332 14.781 4.082 1.00 87.38 99 LEU A O 1
ATOM 825 N N . MET A 1 100 ? 17.169 14.302 2.872 1.00 87.62 100 MET A N 1
ATOM 826 C CA . MET A 1 100 ? 18.056 14.173 4.026 1.00 87.62 100 MET A CA 1
ATOM 827 C C . MET A 1 100 ? 18.245 15.525 4.711 1.00 87.62 100 MET A C 1
ATOM 829 O O . MET A 1 100 ? 17.989 15.617 5.908 1.00 87.62 100 MET A O 1
ATOM 833 N N . ASP A 1 101 ? 18.511 16.589 3.951 1.00 87.75 101 ASP A N 1
ATOM 834 C CA . ASP A 1 101 ? 18.580 17.959 4.476 1.00 87.75 101 ASP A CA 1
ATOM 835 C C . ASP A 1 101 ? 17.263 18.365 5.163 1.00 87.75 101 ASP A C 1
ATOM 837 O O . ASP A 1 101 ? 17.245 19.018 6.209 1.00 87.75 101 ASP A O 1
ATOM 841 N N . PHE A 1 102 ? 16.123 17.952 4.600 1.00 83.44 102 PHE A N 1
ATOM 842 C CA . PHE A 1 102 ? 14.811 18.206 5.187 1.00 83.44 102 PHE A CA 1
ATOM 843 C C . PHE A 1 102 ? 14.579 17.429 6.489 1.00 83.44 102 PHE A C 1
ATOM 845 O O . PHE A 1 102 ? 14.013 17.993 7.428 1.00 83.44 102 PHE A O 1
ATOM 852 N N . ILE A 1 103 ? 14.992 16.162 6.563 1.00 83.00 103 ILE A N 1
ATOM 853 C CA . ILE A 1 103 ? 14.859 15.317 7.759 1.00 83.00 103 ILE A CA 1
ATOM 854 C C . ILE A 1 103 ? 15.790 15.794 8.875 1.00 83.00 103 ILE A C 1
ATOM 856 O O . ILE A 1 103 ? 15.379 15.815 10.035 1.00 83.00 103 ILE A O 1
ATOM 860 N N . GLU A 1 104 ? 17.012 16.196 8.529 1.00 82.06 104 GLU A N 1
ATOM 861 C CA . GLU A 1 104 ? 17.980 16.778 9.461 1.00 82.06 104 GLU A CA 1
ATOM 862 C C . GLU A 1 104 ? 17.547 18.168 9.942 1.00 82.06 104 GLU A C 1
ATOM 864 O O . GLU A 1 104 ? 17.920 18.597 11.035 1.00 82.06 104 GLU A O 1
ATOM 869 N N . SER A 1 105 ? 16.692 18.859 9.183 1.00 76.75 105 SER A N 1
ATOM 870 C CA . SER A 1 105 ? 16.076 20.096 9.648 1.00 76.75 105 SER A CA 1
ATOM 871 C C . SER A 1 105 ? 15.051 19.838 10.766 1.00 76.75 105 SER A C 1
ATOM 873 O O . SER A 1 105 ? 14.159 18.992 10.659 1.00 76.75 105 SER A O 1
ATOM 875 N N . ASP A 1 106 ? 15.075 20.676 11.808 1.00 67.94 106 ASP A N 1
ATOM 876 C CA . ASP A 1 106 ? 14.115 20.654 12.930 1.00 67.94 106 ASP A CA 1
ATOM 877 C C . ASP A 1 106 ? 12.632 20.744 12.501 1.00 67.94 106 ASP A C 1
ATOM 879 O O . ASP A 1 106 ? 11.716 20.468 13.286 1.00 67.94 106 ASP A O 1
ATOM 883 N N . ARG A 1 107 ? 12.362 21.100 11.237 1.00 67.12 107 ARG A N 1
ATOM 884 C CA . ARG A 1 107 ? 11.016 21.143 10.651 1.00 67.12 107 ARG A CA 1
ATOM 885 C C . ARG A 1 107 ? 10.394 19.755 10.545 1.00 67.12 107 ARG A C 1
ATOM 887 O O . ARG A 1 107 ? 9.183 19.627 10.739 1.00 67.12 107 ARG A O 1
ATOM 894 N N . PHE A 1 108 ? 11.192 18.720 10.278 1.00 65.75 108 PHE A N 1
ATOM 895 C CA . PHE A 1 108 ? 10.686 17.353 10.193 1.00 65.75 108 PHE A CA 1
ATOM 896 C C . PHE A 1 108 ? 10.207 16.851 11.558 1.00 65.75 108 PHE A C 1
ATOM 898 O O . PHE A 1 108 ? 9.107 16.313 11.653 1.00 65.75 108 PHE A O 1
ATOM 905 N N . SER A 1 109 ? 10.955 17.117 12.633 1.00 65.38 109 SER A N 1
ATOM 906 C CA . SER A 1 109 ? 10.558 16.764 14.007 1.00 65.38 109 SER A CA 1
ATOM 907 C C . SER A 1 109 ? 9.253 17.466 14.435 1.00 65.38 109 SER A C 1
ATOM 909 O O . SER A 1 109 ? 8.338 16.855 15.006 1.00 65.38 109 SER A O 1
ATOM 911 N N . GLN A 1 110 ? 9.090 18.739 14.060 1.00 64.88 110 GLN A N 1
ATOM 912 C CA . GLN A 1 110 ? 7.858 19.502 14.302 1.00 64.88 110 GLN A CA 1
ATOM 913 C C . GLN A 1 110 ? 6.660 19.003 13.474 1.00 64.88 110 GLN A C 1
ATOM 915 O O . GLN A 1 110 ? 5.523 19.006 13.952 1.00 64.88 110 GLN A O 1
ATOM 920 N N . LEU A 1 111 ? 6.877 18.542 12.239 1.00 61.31 111 LEU A N 1
ATOM 921 C CA . LEU A 1 111 ? 5.808 17.985 11.406 1.00 61.31 111 LEU A CA 1
ATOM 922 C C . LEU A 1 111 ? 5.441 16.555 11.832 1.00 61.31 111 LEU A C 1
ATOM 924 O O . LEU A 1 111 ? 4.260 16.221 11.926 1.00 61.31 111 LEU A O 1
ATOM 928 N N . ALA A 1 112 ? 6.433 15.730 12.164 1.00 61.88 112 ALA A N 1
ATOM 929 C CA . ALA A 1 112 ? 6.243 14.374 12.665 1.00 61.88 112 ALA A CA 1
ATOM 930 C C . ALA A 1 112 ? 5.458 14.373 13.985 1.00 61.88 112 ALA A C 1
ATOM 932 O O . ALA A 1 112 ? 4.500 13.614 14.128 1.00 61.88 112 ALA A O 1
ATOM 933 N N . SER A 1 113 ? 5.768 15.280 14.916 1.00 60.47 113 SER A N 1
ATOM 934 C CA . SER A 1 113 ? 4.988 15.443 16.153 1.00 60.47 113 SER A CA 1
ATOM 935 C C . SER A 1 113 ? 3.536 15.886 15.897 1.00 60.47 113 SER A C 1
ATOM 937 O O . SER A 1 113 ? 2.622 15.418 16.585 1.00 60.47 113 SER A O 1
ATOM 939 N N . ARG A 1 114 ? 3.267 16.692 14.858 1.00 58.41 114 ARG A N 1
ATOM 940 C CA . ARG A 1 114 ? 1.899 17.060 14.424 1.00 58.41 114 ARG A CA 1
ATOM 941 C C . ARG A 1 114 ? 1.136 15.905 13.763 1.00 58.41 114 ARG A C 1
ATOM 943 O O . ARG A 1 114 ? -0.047 15.715 14.029 1.00 58.41 114 ARG A O 1
ATOM 950 N N . VAL A 1 115 ? 1.794 15.091 12.940 1.00 59.22 115 VAL A N 1
ATOM 951 C CA . VAL A 1 115 ? 1.160 13.929 12.286 1.00 59.22 115 VAL A CA 1
ATOM 952 C C . VAL A 1 115 ? 0.904 12.795 13.285 1.00 59.22 115 VAL A C 1
ATOM 954 O O . VAL A 1 115 ? -0.161 12.174 13.263 1.00 59.22 115 VAL A O 1
ATOM 957 N N . VAL A 1 116 ? 1.834 12.552 14.212 1.00 57.84 116 VAL A N 1
ATOM 958 C CA . VAL A 1 116 ? 1.674 11.541 15.269 1.00 57.84 116 VAL A CA 1
ATOM 959 C C . VAL A 1 116 ? 0.578 11.946 16.264 1.00 57.84 116 VAL A C 1
ATOM 961 O O . VAL A 1 116 ? -0.190 11.084 16.693 1.00 57.84 116 VAL A O 1
ATOM 964 N N . SER A 1 117 ? 0.421 13.240 16.562 1.00 54.72 117 SER A N 1
ATOM 965 C CA . SER A 1 117 ? -0.699 13.744 17.378 1.00 54.72 117 SER A CA 1
ATOM 966 C C . SER A 1 117 ? -2.048 13.777 16.636 1.00 54.72 117 SER A C 1
ATOM 968 O O . SER A 1 117 ? -3.099 13.756 17.277 1.00 54.72 117 SER A O 1
ATOM 970 N N . GLY A 1 118 ? -2.047 13.735 15.298 1.00 46.88 118 GLY A N 1
ATOM 971 C CA . GLY A 1 118 ? -3.251 13.650 14.461 1.00 46.88 118 GLY A CA 1
ATOM 972 C C . GLY A 1 118 ? -3.941 12.279 14.461 1.00 46.88 118 GLY A C 1
ATOM 973 O O . GLY A 1 118 ? -5.152 12.191 14.240 1.00 46.88 118 GLY A O 1
ATOM 974 N N . ARG A 1 119 ? -3.229 11.190 14.787 1.00 46.03 119 ARG A N 1
ATOM 975 C CA . ARG A 1 119 ? -3.879 9.907 15.089 1.00 46.03 119 ARG A CA 1
ATOM 976 C C . ARG A 1 119 ? -4.386 9.957 16.522 1.00 46.03 119 ARG A C 1
ATOM 978 O O . ARG A 1 119 ? -3.716 9.477 17.434 1.00 46.03 119 ARG A O 1
ATOM 985 N N . LYS A 1 120 ? -5.601 10.485 16.715 1.00 46.94 120 LYS A N 1
ATOM 986 C CA . LYS A 1 120 ? -6.394 10.230 17.925 1.00 46.94 120 LYS A CA 1
ATOM 987 C C . LYS A 1 120 ? -6.500 8.714 18.100 1.00 46.94 120 LYS A C 1
ATOM 989 O O . LYS A 1 120 ? -7.405 8.076 17.569 1.00 46.94 120 LYS A O 1
ATOM 994 N N . ARG A 1 121 ? -5.567 8.112 18.843 1.00 50.16 121 ARG A N 1
ATOM 995 C CA . ARG A 1 121 ? -5.799 6.821 19.477 1.00 50.16 121 ARG A CA 1
ATOM 996 C C . ARG A 1 121 ? -6.993 7.091 20.370 1.00 50.16 121 ARG A C 1
ATOM 998 O O . ARG A 1 121 ? -6.864 7.844 21.332 1.00 50.16 121 ARG A O 1
ATOM 1005 N N . TYR A 1 122 ? -8.167 6.587 19.998 1.00 54.09 122 TYR A N 1
ATOM 1006 C CA . TYR A 1 122 ? -9.304 6.586 20.901 1.00 54.09 122 TYR A CA 1
ATOM 1007 C C . TYR A 1 122 ? -8.816 5.871 22.156 1.00 54.09 122 TYR A C 1
ATOM 1009 O O . TYR A 1 122 ? -8.663 4.650 22.149 1.00 54.09 122 TYR A O 1
ATOM 1017 N N . ALA A 1 123 ? -8.471 6.639 23.192 1.00 52.81 123 ALA A N 1
ATOM 1018 C CA . ALA A 1 123 ? -8.222 6.094 24.507 1.00 52.81 123 ALA A CA 1
ATOM 1019 C C . ALA A 1 123 ? -9.455 5.249 24.805 1.00 52.81 123 ALA A C 1
ATOM 1021 O O . ALA A 1 123 ? -10.579 5.760 24.760 1.00 52.81 123 ALA A O 1
ATOM 1022 N N . THR A 1 124 ? -9.259 3.942 24.955 1.00 58.56 124 THR A N 1
ATOM 1023 C CA . THR A 1 124 ? -10.334 3.009 25.261 1.00 58.56 124 THR A CA 1
ATOM 1024 C C . THR A 1 124 ? -10.930 3.480 26.573 1.00 58.56 124 THR A C 1
ATOM 1026 O O . THR A 1 124 ? -10.351 3.239 27.632 1.00 58.56 124 THR A O 1
ATOM 1029 N N . LYS A 1 125 ? -12.034 4.233 26.502 1.00 61.09 125 LYS A N 1
ATOM 1030 C CA . LYS A 1 125 ? -12.777 4.639 27.690 1.00 61.09 125 LYS A CA 1
ATOM 1031 C C . LYS A 1 125 ? -13.044 3.360 28.486 1.00 61.09 125 LYS A C 1
ATOM 1033 O O . LYS A 1 125 ? -13.392 2.350 27.858 1.00 61.09 125 LYS A O 1
ATOM 1038 N N . PRO A 1 126 ? -12.834 3.368 29.813 1.00 60.41 126 PRO A N 1
ATOM 1039 C CA . PRO A 1 126 ? -13.091 2.194 30.629 1.00 60.41 126 PRO A CA 1
ATOM 1040 C C . PRO A 1 126 ? -14.502 1.674 30.316 1.00 60.41 126 PRO A C 1
ATOM 1042 O O . PRO A 1 126 ? -15.408 2.490 30.111 1.00 60.41 126 PRO A O 1
ATOM 1045 N N . PRO A 1 127 ? -14.689 0.348 30.183 1.00 62.47 127 PRO A N 1
ATOM 1046 C CA . PRO A 1 127 ? -15.964 -0.210 29.763 1.00 62.47 127 PRO A CA 1
ATOM 1047 C C . PRO A 1 127 ? -17.068 0.262 30.707 1.00 62.47 127 PRO A C 1
ATOM 1049 O O . PRO A 1 127 ? -17.034 -0.048 31.897 1.00 62.47 127 PRO A O 1
ATOM 1052 N N . ASP A 1 128 ? -18.041 0.998 30.170 1.00 73.19 128 ASP A N 1
ATOM 1053 C CA . ASP A 1 128 ? -19.256 1.351 30.901 1.00 73.19 128 ASP A CA 1
ATOM 1054 C C . ASP A 1 128 ? -19.916 0.066 31.444 1.00 73.19 128 ASP A C 1
ATOM 1056 O O . ASP A 1 128 ? -19.794 -1.015 30.850 1.00 73.19 128 ASP A O 1
ATOM 1060 N N . ALA A 1 129 ? -20.623 0.149 32.571 1.00 74.12 129 ALA A N 1
ATOM 1061 C CA . ALA A 1 129 ? -21.268 -0.996 33.213 1.00 74.12 129 ALA A CA 1
ATOM 1062 C C . ALA A 1 129 ? -22.180 -1.764 32.234 1.00 74.12 129 ALA A C 1
ATOM 1064 O O . ALA A 1 129 ? -22.225 -2.999 32.245 1.00 74.12 129 ALA A O 1
ATOM 1065 N N . LYS A 1 130 ? -22.828 -1.036 31.313 1.00 75.94 130 LYS A N 1
ATOM 1066 C CA . LYS A 1 130 ? -23.628 -1.595 30.212 1.00 75.94 130 LYS A CA 1
ATOM 1067 C C . LYS A 1 130 ? -22.781 -2.403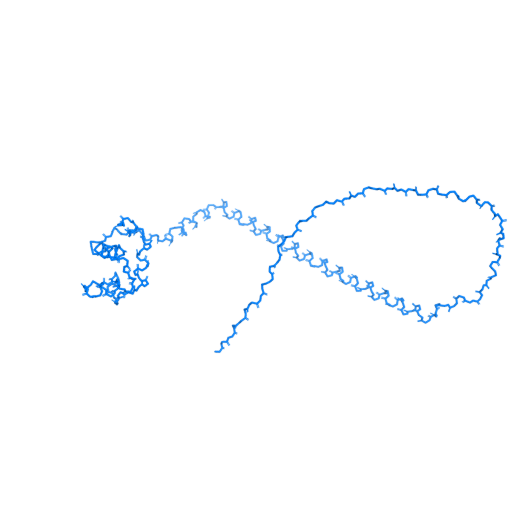 29.227 1.00 75.94 130 LYS A C 1
ATOM 1069 O O . LYS A 1 130 ? -23.157 -3.513 28.856 1.00 75.94 130 LYS A O 1
ATOM 1074 N N . HIS A 1 131 ? -21.605 -1.896 28.855 1.00 83.44 131 HIS A N 1
ATOM 1075 C CA . HIS A 1 131 ? -20.680 -2.595 27.961 1.00 83.44 131 HIS A CA 1
ATOM 1076 C C . HIS A 1 131 ? -20.157 -3.878 28.602 1.00 83.44 131 HIS A C 1
ATOM 1078 O O . HIS A 1 131 ? -20.112 -4.921 27.952 1.00 83.44 131 HIS A O 1
ATOM 1084 N N . LYS A 1 132 ? -19.839 -3.838 29.901 1.00 85.62 132 LYS A N 1
ATOM 1085 C CA . LYS A 1 132 ? -19.398 -5.023 30.647 1.00 85.62 132 LYS A CA 1
ATOM 1086 C C . LYS A 1 132 ? -20.462 -6.126 30.658 1.00 85.62 132 LYS A C 1
ATOM 1088 O O . LYS A 1 132 ? -20.103 -7.294 30.527 1.00 85.62 132 LYS A O 1
ATOM 1093 N N . LYS A 1 133 ? -21.752 -5.779 30.774 1.00 86.88 133 LYS A N 1
ATOM 1094 C CA . LYS A 1 133 ? -22.860 -6.751 30.684 1.00 86.88 133 LYS A CA 1
ATOM 1095 C C . LYS A 1 133 ? -22.886 -7.435 29.315 1.00 86.88 133 LYS A C 1
ATOM 1097 O O . LYS A 1 133 ? -22.891 -8.660 29.266 1.00 86.88 133 LYS A O 1
ATOM 1102 N N . VAL A 1 134 ? -22.800 -6.662 28.229 1.00 90.62 134 VAL A N 1
ATOM 1103 C CA . VAL A 1 134 ? -22.753 -7.198 26.856 1.00 90.62 134 VAL A CA 1
ATOM 1104 C C . VAL A 1 134 ? -21.574 -8.154 26.676 1.00 90.62 134 VAL A C 1
ATOM 1106 O O . VAL A 1 134 ? -21.768 -9.289 26.245 1.00 90.62 134 VAL A O 1
ATOM 1109 N N . TYR A 1 135 ? -20.361 -7.747 27.065 1.00 91.12 135 TYR A N 1
ATOM 1110 C CA . TYR A 1 135 ? -19.183 -8.609 26.933 1.00 91.12 135 TYR A CA 1
ATOM 1111 C C . TYR A 1 135 ? -19.310 -9.909 27.740 1.00 91.12 135 TYR A C 1
ATOM 1113 O O . TYR A 1 135 ? -18.930 -10.967 27.241 1.00 91.12 135 TYR A O 1
ATOM 1121 N N . LYS A 1 136 ? -19.892 -9.860 28.948 1.00 90.31 136 LYS A N 1
ATOM 1122 C CA . LYS A 1 136 ? -20.163 -11.058 29.760 1.00 90.31 136 LYS A CA 1
ATOM 1123 C C . LYS A 1 136 ? -21.165 -12.001 29.092 1.00 90.31 136 LYS A C 1
ATOM 1125 O O . LYS A 1 136 ? -20.929 -13.208 29.079 1.00 90.31 136 LYS A O 1
ATOM 1130 N N . THR A 1 137 ? -22.252 -11.476 28.526 1.00 90.88 137 THR A N 1
ATOM 1131 C CA . THR A 1 137 ? -23.244 -12.290 27.805 1.00 90.88 137 THR A CA 1
ATOM 1132 C C . THR A 1 137 ? -22.611 -12.963 26.587 1.00 90.88 137 THR A C 1
ATOM 1134 O O . THR A 1 137 ? -22.731 -14.179 26.431 1.00 90.88 137 THR A O 1
ATOM 1137 N N . ILE A 1 138 ? -21.846 -12.211 25.783 1.00 92.56 138 ILE A N 1
ATOM 1138 C CA . ILE A 1 138 ? -21.115 -12.757 24.629 1.00 92.56 138 ILE A CA 1
ATOM 1139 C C . ILE A 1 138 ? -20.145 -13.858 25.087 1.00 92.56 138 ILE A C 1
ATOM 1141 O O . ILE A 1 138 ? -20.153 -14.946 24.515 1.00 92.56 138 ILE A O 1
ATOM 1145 N N . ALA A 1 139 ? -19.360 -13.625 26.145 1.00 92.06 139 ALA A N 1
ATOM 1146 C CA . ALA A 1 139 ? -18.401 -14.607 26.657 1.00 92.06 139 ALA A CA 1
ATOM 1147 C C . ALA A 1 139 ? -19.091 -15.899 27.123 1.00 92.06 139 ALA A C 1
ATOM 1149 O O . ALA A 1 139 ? -18.644 -16.996 26.786 1.00 92.06 139 ALA A O 1
ATOM 1150 N N . LYS A 1 140 ? -20.222 -15.788 27.833 1.00 92.38 140 LYS A N 1
ATOM 1151 C CA . LYS A 1 140 ? -21.023 -16.939 28.277 1.00 92.38 140 LYS A CA 1
ATOM 1152 C C . LYS A 1 140 ? -21.546 -17.758 27.095 1.00 92.38 140 LYS A C 1
ATOM 1154 O O . LYS A 1 140 ? -21.395 -18.976 27.086 1.00 92.38 140 LYS A O 1
ATOM 1159 N N . MET A 1 141 ? -22.119 -17.109 26.083 1.00 93.00 141 MET A N 1
ATOM 1160 C CA . MET A 1 141 ? -22.654 -17.804 24.907 1.00 93.00 141 MET A CA 1
ATOM 1161 C C . MET A 1 141 ? -21.557 -18.412 24.030 1.00 93.00 141 MET A C 1
ATOM 1163 O O . MET A 1 141 ? -21.746 -19.482 23.453 1.00 93.00 141 MET A O 1
ATOM 1167 N N . ARG A 1 142 ? -20.382 -17.775 23.965 1.00 93.00 142 ARG A N 1
ATOM 1168 C CA . ARG A 1 142 ? -19.211 -18.335 23.282 1.00 93.00 142 ARG A CA 1
ATOM 1169 C C . ARG A 1 142 ? -18.641 -19.549 24.009 1.00 93.00 142 ARG A C 1
ATOM 1171 O O . ARG A 1 142 ? -18.285 -20.504 23.332 1.00 93.00 142 ARG A O 1
ATOM 1178 N N . LYS A 1 143 ? -18.645 -19.573 25.350 1.00 90.31 143 LYS A N 1
ATOM 1179 C CA . LYS A 1 143 ? -18.328 -20.786 26.137 1.00 90.31 143 LYS A CA 1
ATOM 1180 C C . LYS A 1 143 ? -19.310 -21.935 25.860 1.00 90.31 143 LYS A C 1
ATOM 1182 O O . LYS A 1 143 ? -18.938 -23.093 25.973 1.00 90.31 143 LYS A O 1
ATOM 1187 N N . GLN A 1 144 ? -20.536 -21.619 25.443 1.00 92.25 144 GLN A N 1
ATOM 1188 C CA . GLN A 1 144 ? -21.554 -22.587 25.012 1.00 92.25 144 GLN A CA 1
ATOM 1189 C C . GLN A 1 144 ? -21.504 -22.906 23.505 1.00 92.25 144 GLN A C 1
ATOM 1191 O O . GLN A 1 144 ? -22.445 -23.495 22.980 1.00 92.25 144 GLN A O 1
ATOM 1196 N N . ASN A 1 145 ? -20.448 -22.496 22.791 1.00 91.50 145 ASN A N 1
ATOM 1197 C CA . ASN A 1 145 ? -20.269 -22.703 21.349 1.00 91.50 145 ASN A CA 1
ATOM 1198 C C . ASN A 1 145 ? -21.408 -22.156 20.462 1.00 91.50 145 ASN A C 1
ATOM 1200 O O . ASN A 1 145 ? -21.624 -22.642 19.354 1.00 91.50 145 ASN A O 1
ATOM 1204 N N . ARG A 1 146 ? -22.126 -21.115 20.908 1.00 93.88 146 ARG A N 1
ATOM 1205 C CA . ARG A 1 146 ? -23.147 -20.449 20.081 1.00 93.88 146 ARG A CA 1
ATOM 1206 C C . ARG A 1 146 ? -22.514 -19.666 18.925 1.00 93.88 146 ARG A C 1
ATOM 1208 O O . ARG A 1 146 ? -21.403 -19.123 19.046 1.00 93.88 146 ARG A O 1
ATOM 1215 N N . THR A 1 147 ? -23.233 -19.595 17.803 1.00 96.19 147 THR A N 1
ATOM 1216 C CA . THR A 1 147 ? -22.796 -18.828 16.630 1.00 96.19 147 THR A CA 1
ATOM 1217 C C . THR A 1 147 ? -22.924 -17.324 16.885 1.00 96.19 147 THR A C 1
ATOM 1219 O O . THR A 1 147 ? -23.632 -16.888 17.793 1.00 96.19 147 THR A O 1
ATOM 1222 N N . TYR A 1 148 ? -22.224 -16.499 16.102 1.00 95.25 148 TYR A N 1
ATOM 1223 C CA . TYR A 1 148 ? -22.325 -15.041 16.245 1.00 95.25 148 TYR A CA 1
ATOM 1224 C C . TYR A 1 148 ? -23.728 -14.512 15.930 1.00 95.25 148 TYR A C 1
ATOM 1226 O O . TYR A 1 148 ? -24.147 -13.523 16.530 1.00 95.25 148 TYR A O 1
ATOM 1234 N N . GLU A 1 149 ? -24.451 -15.190 15.039 1.00 95.69 149 GLU A N 1
ATOM 1235 C CA . GLU A 1 149 ? -25.833 -14.862 14.689 1.00 95.69 149 GLU A CA 1
ATOM 1236 C C . GLU A 1 149 ? -26.782 -15.162 15.856 1.00 95.69 149 GLU A C 1
ATOM 1238 O O . GLU A 1 149 ? -27.581 -14.315 16.247 1.00 95.69 149 GLU A O 1
ATOM 1243 N N . ASP A 1 150 ? -26.621 -16.318 16.510 1.00 95.06 150 ASP A N 1
ATOM 1244 C CA . ASP A 1 150 ? -27.406 -16.671 17.701 1.00 95.06 150 ASP A CA 1
ATOM 1245 C C . ASP A 1 150 ? -27.210 -15.662 18.835 1.00 95.06 150 ASP A C 1
ATOM 1247 O O . ASP A 1 150 ? -28.156 -15.312 19.541 1.00 95.06 150 ASP A O 1
ATOM 1251 N N . ILE A 1 151 ? -25.975 -15.186 19.010 1.00 95.31 151 ILE A N 1
ATOM 1252 C CA . ILE A 1 151 ? -25.633 -14.189 20.026 1.00 95.31 151 ILE A CA 1
ATOM 1253 C C . ILE A 1 151 ? -26.290 -12.846 19.704 1.00 95.31 151 ILE A C 1
ATOM 1255 O O . ILE A 1 151 ? -26.845 -12.213 20.600 1.00 95.31 151 ILE A O 1
ATOM 1259 N N . ALA A 1 152 ? -26.263 -12.417 18.440 1.00 95.12 152 ALA A N 1
ATOM 1260 C CA . ALA A 1 152 ? -26.925 -11.189 18.012 1.00 95.12 152 ALA A CA 1
ATOM 1261 C C . ALA A 1 152 ? -28.441 -11.253 18.265 1.00 95.12 152 ALA A C 1
ATOM 1263 O O . ALA A 1 152 ? -28.997 -10.367 18.917 1.00 95.12 152 ALA A O 1
ATOM 1264 N N . ASN A 1 153 ? -29.076 -12.355 17.859 1.00 94.62 153 ASN A N 1
ATOM 1265 C CA . ASN A 1 153 ? -30.499 -12.601 18.090 1.00 94.62 153 ASN A CA 1
ATOM 1266 C C . ASN A 1 153 ? -30.848 -12.651 19.584 1.00 94.62 153 ASN A C 1
ATOM 1268 O O . ASN A 1 153 ? -31.904 -12.178 19.998 1.00 94.62 153 ASN A O 1
ATOM 1272 N N . HIS A 1 154 ? -29.972 -13.218 20.415 1.00 93.94 154 HIS A N 1
ATOM 1273 C CA . HIS A 1 154 ? -30.175 -13.258 21.860 1.00 93.94 154 HIS A CA 1
ATOM 1274 C C . HIS A 1 154 ? -30.102 -11.866 22.497 1.00 93.94 154 HIS A C 1
ATOM 1276 O O . HIS A 1 154 ? -30.965 -11.531 23.303 1.00 93.94 154 HIS A O 1
ATOM 1282 N N . LEU A 1 155 ? -29.138 -11.030 22.101 1.00 92.19 155 LEU A N 1
ATOM 1283 C CA . LEU A 1 155 ? -29.022 -9.656 22.606 1.00 92.19 155 LEU A CA 1
ATOM 1284 C C . LEU A 1 155 ? -30.220 -8.782 22.201 1.00 92.19 155 LEU A C 1
ATOM 1286 O O . LEU A 1 155 ? -30.646 -7.936 22.986 1.00 92.19 155 LEU A O 1
ATOM 1290 N N . GLU A 1 156 ? -30.791 -9.011 21.013 1.00 92.31 156 GLU A N 1
ATOM 1291 C CA . GLU A 1 156 ? -32.037 -8.360 20.587 1.00 92.31 156 GLU A CA 1
ATOM 1292 C C . GLU A 1 156 ? -33.238 -8.840 21.419 1.00 92.31 156 GLU A C 1
ATOM 1294 O O . GLU A 1 156 ? -34.017 -8.015 21.895 1.00 92.31 156 GLU A O 1
ATOM 1299 N N . LYS A 1 157 ? -33.349 -10.151 21.684 1.00 92.62 157 LYS A N 1
ATOM 1300 C CA . LYS A 1 157 ? -34.403 -10.724 22.546 1.00 92.62 15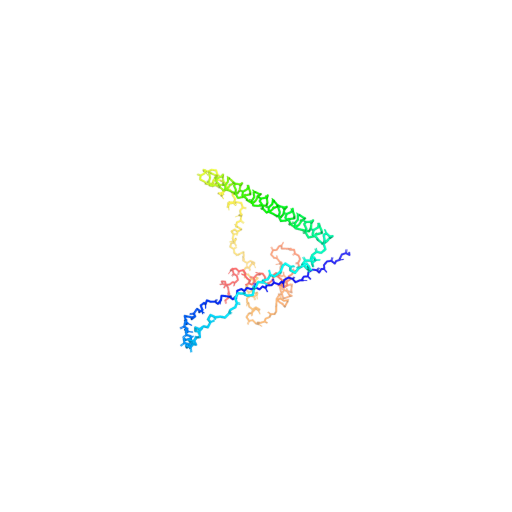7 LYS A CA 1
ATOM 1301 C C . LYS A 1 157 ? -34.330 -10.238 23.995 1.00 92.62 157 LYS A C 1
ATOM 1303 O O . LYS A 1 157 ? -35.369 -10.049 24.616 1.00 92.62 157 LYS A O 1
ATOM 1308 N N . GLU A 1 158 ? -33.131 -10.017 24.532 1.00 89.62 158 GLU A N 1
ATOM 1309 C CA . GLU A 1 158 ? -32.936 -9.441 25.872 1.00 89.62 158 GLU A CA 1
ATOM 1310 C C . GLU A 1 158 ? -33.188 -7.919 25.923 1.00 89.62 158 GLU A C 1
ATOM 1312 O O . GLU A 1 158 ? -33.072 -7.312 26.991 1.00 89.62 158 GLU A O 1
ATOM 1317 N N . GLY A 1 159 ? -33.517 -7.281 24.792 1.00 87.31 159 GLY A N 1
ATOM 1318 C CA . GLY A 1 159 ? -33.779 -5.842 24.713 1.00 87.31 159 GLY A CA 1
ATOM 1319 C C . GLY A 1 159 ? -32.533 -4.980 24.937 1.00 87.31 159 GLY A C 1
ATOM 1320 O O . GLY A 1 159 ? -32.642 -3.817 25.332 1.00 87.31 159 GLY A O 1
ATOM 1321 N N . ILE A 1 160 ? -31.333 -5.532 24.726 1.00 87.44 160 ILE A N 1
ATOM 1322 C CA . ILE A 1 160 ? -30.082 -4.801 24.927 1.00 87.44 160 ILE A CA 1
ATOM 1323 C C . ILE A 1 160 ? -29.781 -3.981 23.673 1.00 87.44 160 ILE A C 1
ATOM 1325 O O . ILE A 1 160 ? -29.505 -4.531 22.607 1.00 87.44 160 ILE A O 1
ATOM 1329 N N . SER A 1 161 ? -29.780 -2.654 23.802 1.00 88.56 161 SER A N 1
ATOM 1330 C CA . SER A 1 161 ? -29.439 -1.762 22.694 1.00 88.56 161 SER A CA 1
ATOM 1331 C C . SER A 1 161 ? -27.973 -1.901 22.264 1.00 88.56 161 SER A C 1
ATOM 1333 O O . SER A 1 161 ? -27.085 -2.243 23.051 1.00 88.56 161 SER A O 1
ATOM 1335 N N . THR A 1 162 ? -27.712 -1.640 20.982 1.00 91.12 162 THR A N 1
ATOM 1336 C CA . THR A 1 162 ? -26.354 -1.606 20.425 1.00 91.12 162 THR A CA 1
ATOM 1337 C C . THR A 1 162 ? -25.530 -0.482 21.061 1.00 91.12 162 THR A C 1
ATOM 1339 O O . THR A 1 162 ? -26.073 0.484 21.595 1.00 91.12 162 THR A O 1
ATOM 1342 N N . PHE A 1 163 ? -24.198 -0.550 20.970 1.00 84.88 163 PHE A N 1
ATOM 1343 C CA . PHE A 1 163 ? -23.325 0.498 21.527 1.00 84.88 163 PHE A CA 1
ATOM 1344 C C . PHE A 1 163 ? -23.524 1.885 20.902 1.00 84.88 163 PHE A C 1
ATOM 1346 O O . PHE A 1 163 ? -23.234 2.892 21.540 1.00 84.88 163 PHE A O 1
ATOM 1353 N N . SER A 1 164 ? -24.034 1.954 19.671 1.00 82.00 164 SER A N 1
ATOM 1354 C CA . SER A 1 164 ? -24.427 3.209 19.023 1.00 82.00 164 SER A CA 1
ATOM 1355 C C . SER A 1 164 ? -25.831 3.682 19.423 1.00 82.00 164 SER A C 1
ATOM 1357 O O . SER A 1 164 ? -26.224 4.785 19.045 1.00 82.00 164 SER A O 1
ATOM 1359 N N . GLY A 1 165 ? -26.602 2.850 20.133 1.00 81.06 165 GLY A N 1
ATOM 1360 C CA . GLY A 1 165 ? -28.007 3.085 20.465 1.00 81.06 165 GLY A CA 1
ATOM 1361 C C . GLY A 1 165 ? -28.945 3.045 19.256 1.00 81.06 165 GLY A C 1
ATOM 1362 O O . GLY A 1 165 ? -30.093 3.465 19.368 1.00 81.06 165 GLY A O 1
ATOM 1363 N N . ARG A 1 166 ? -28.467 2.588 18.092 1.00 79.56 166 ARG A N 1
ATOM 1364 C CA . ARG A 1 166 ? -29.224 2.577 16.836 1.00 79.56 166 ARG A CA 1
ATOM 1365 C C . ARG A 1 166 ? -29.144 1.205 16.170 1.00 79.56 166 ARG A C 1
ATOM 1367 O O . ARG A 1 166 ? -28.055 0.645 16.042 1.00 79.56 166 ARG A O 1
ATOM 1374 N N . GLY A 1 167 ? -30.290 0.710 15.707 1.00 87.25 167 GLY A N 1
ATOM 1375 C CA . GLY A 1 167 ? -30.397 -0.523 14.923 1.00 87.25 167 GLY A CA 1
ATOM 1376 C C . GLY A 1 167 ? -30.326 -1.818 15.737 1.00 87.25 167 GLY A C 1
ATOM 1377 O O . GLY A 1 167 ? -30.407 -1.808 16.965 1.00 87.25 167 GLY A O 1
ATOM 1378 N N . LYS A 1 168 ? -30.198 -2.936 15.013 1.00 91.69 168 LYS A N 1
ATOM 1379 C CA . LYS A 1 168 ? -30.158 -4.302 15.552 1.00 91.69 168 LYS A CA 1
ATOM 1380 C C . LYS A 1 168 ? -28.724 -4.788 15.753 1.00 91.69 168 LYS A C 1
ATOM 1382 O O . LYS A 1 168 ? -27.773 -4.238 15.192 1.00 91.69 168 LYS A O 1
ATOM 1387 N N . TRP A 1 169 ? -28.568 -5.840 16.549 1.00 94.38 169 TRP A N 1
ATOM 1388 C CA . TRP A 1 169 ? -27.300 -6.554 16.628 1.00 94.38 169 TRP A CA 1
ATOM 1389 C C . TRP A 1 169 ? -27.069 -7.353 15.343 1.00 94.38 169 TRP A C 1
ATOM 1391 O O . TRP A 1 169 ? -27.978 -7.986 14.823 1.00 94.38 169 TRP A O 1
ATOM 1401 N N . HIS A 1 170 ? -25.834 -7.338 14.846 1.00 94.25 170 HIS A N 1
ATOM 1402 C CA . HIS A 1 170 ? -25.416 -8.110 13.676 1.00 94.25 170 HIS A CA 1
ATOM 1403 C C . HIS A 1 170 ? -24.233 -9.001 14.047 1.00 94.25 170 HIS A C 1
ATOM 1405 O O . HIS A 1 170 ? -23.356 -8.570 14.808 1.00 94.25 170 HIS A O 1
ATOM 1411 N N . ALA A 1 171 ? -24.147 -10.202 13.467 1.00 94.94 171 ALA A N 1
ATOM 1412 C CA . ALA A 1 171 ? -23.040 -11.130 13.711 1.00 94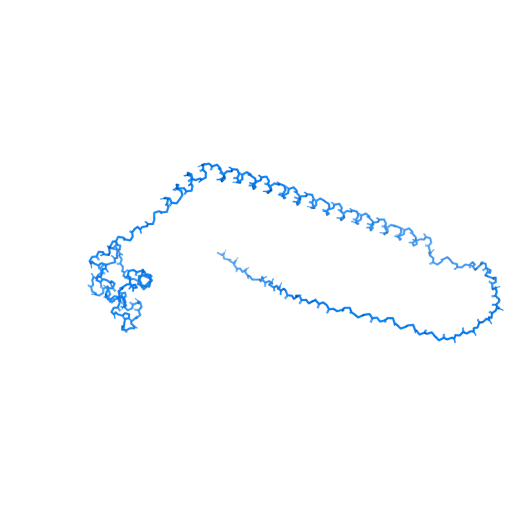.94 171 ALA A CA 1
ATOM 1413 C C . ALA A 1 171 ? -21.658 -10.498 13.480 1.00 94.94 171 ALA A C 1
ATOM 1415 O O . ALA A 1 171 ? -20.731 -10.736 14.254 1.00 94.94 171 ALA A O 1
ATOM 1416 N N . GLN A 1 172 ? -21.521 -9.630 12.470 1.00 94.88 172 GLN A N 1
ATOM 1417 C CA . GLN A 1 172 ? -20.267 -8.921 12.200 1.00 94.88 172 GLN A CA 1
ATOM 1418 C C . GLN A 1 172 ? -19.834 -8.039 13.380 1.00 94.88 172 GLN A C 1
ATOM 1420 O O . GLN A 1 172 ? -18.649 -7.984 13.714 1.00 94.88 172 GLN A O 1
ATOM 1425 N N . THR A 1 173 ? -20.782 -7.367 14.037 1.00 92.94 173 THR A N 1
ATOM 1426 C CA . THR A 1 173 ? -20.506 -6.550 15.223 1.00 92.94 173 THR A CA 1
ATOM 1427 C C . THR A 1 173 ? -20.015 -7.435 16.361 1.00 92.94 173 THR A C 1
ATOM 1429 O O . THR A 1 173 ? -18.980 -7.138 16.949 1.00 92.94 173 THR A O 1
ATOM 1432 N N . ILE A 1 174 ? -20.685 -8.562 16.619 1.00 93.25 174 ILE A N 1
ATOM 1433 C CA . ILE A 1 174 ? -20.267 -9.524 17.651 1.00 93.25 174 ILE A CA 1
ATOM 1434 C C . ILE A 1 174 ? -18.858 -10.055 17.374 1.00 93.25 174 ILE A C 1
ATOM 1436 O O . ILE A 1 174 ? -18.020 -10.071 18.274 1.00 93.25 174 ILE A O 1
ATOM 1440 N N . HIS A 1 175 ? -18.559 -10.416 16.124 1.00 92.88 175 HIS A N 1
ATOM 1441 C CA . HIS A 1 175 ? -17.233 -10.877 15.724 1.00 92.88 175 HIS A CA 1
ATOM 1442 C C . HIS A 1 175 ? -16.142 -9.837 16.024 1.00 92.88 175 HIS A C 1
ATOM 1444 O O . HIS A 1 175 ? -15.129 -10.168 16.645 1.00 92.88 175 HIS A O 1
ATOM 1450 N N . ARG A 1 176 ? -16.371 -8.565 15.663 1.00 91.62 176 ARG A N 1
ATOM 1451 C CA . ARG A 1 176 ? -15.446 -7.462 15.980 1.00 91.62 176 ARG A CA 1
ATOM 1452 C C . ARG A 1 176 ? -15.254 -7.299 17.491 1.00 91.62 176 ARG A C 1
ATOM 1454 O O .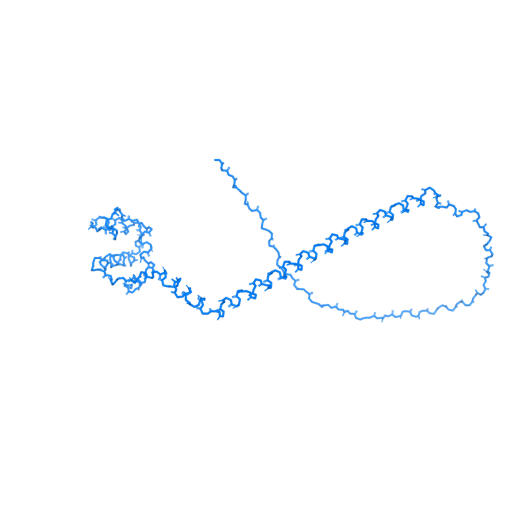 ARG A 1 176 ? -14.136 -7.073 17.945 1.00 91.62 176 ARG A O 1
ATOM 1461 N N . LEU A 1 177 ? -16.317 -7.456 18.282 1.00 90.31 177 LEU A N 1
ATOM 1462 C CA . LEU A 1 177 ? -16.241 -7.376 19.744 1.00 90.31 177 LEU A CA 1
ATOM 1463 C C . LEU A 1 177 ? -15.442 -8.521 20.361 1.00 90.31 177 LEU A C 1
ATOM 1465 O O . LEU A 1 177 ? -14.689 -8.281 21.300 1.00 90.31 177 LEU A O 1
ATOM 1469 N N . CYS A 1 178 ? -15.535 -9.731 19.810 1.00 88.50 178 CYS A N 1
ATOM 1470 C CA . CYS A 1 178 ? -14.717 -10.860 20.252 1.00 88.50 178 CYS A CA 1
ATOM 1471 C C . CYS A 1 178 ? -13.214 -10.656 19.993 1.00 88.50 178 CYS A C 1
ATOM 1473 O O . CYS A 1 178 ? -12.386 -11.241 20.687 1.00 88.50 178 CYS A O 1
ATOM 1475 N N . GLN A 1 179 ? -12.840 -9.834 19.010 1.00 86.81 179 GLN A N 1
ATOM 1476 C CA . GLN A 1 179 ? -11.438 -9.500 18.734 1.00 86.81 179 GLN A CA 1
ATOM 1477 C C . GLN A 1 179 ? -10.903 -8.371 19.627 1.00 86.81 179 GLN A C 1
ATOM 1479 O O . GLN A 1 179 ? -9.689 -8.173 19.717 1.00 86.81 179 GLN A O 1
ATOM 1484 N N . HIS A 1 180 ? -11.790 -7.634 20.298 1.00 85.12 180 HIS A N 1
ATOM 1485 C CA . HIS A 1 180 ? -11.420 -6.486 21.111 1.00 85.12 180 HIS A CA 1
ATOM 1486 C C . HIS A 1 180 ? -10.663 -6.909 22.381 1.00 85.12 180 HIS A C 1
ATOM 1488 O O . HIS A 1 180 ? -11.018 -7.887 23.040 1.00 85.12 180 HIS A O 1
ATOM 1494 N N . ARG A 1 181 ? -9.638 -6.139 22.776 1.00 77.62 181 ARG A N 1
ATOM 1495 C CA . ARG A 1 181 ? -8.772 -6.446 23.935 1.00 77.62 181 ARG A CA 1
ATOM 1496 C C . ARG A 1 181 ? -9.561 -6.678 25.231 1.00 77.62 181 ARG A C 1
ATOM 1498 O O . ARG A 1 181 ? -9.314 -7.651 25.926 1.00 77.62 181 ARG A O 1
ATOM 1505 N N . VAL A 1 182 ? -10.561 -5.835 25.491 1.00 74.81 182 VAL A N 1
ATOM 1506 C CA . VAL A 1 182 ? -11.447 -5.930 26.671 1.00 74.81 182 VAL A CA 1
ATOM 1507 C C . VAL A 1 182 ? -12.177 -7.275 26.751 1.00 74.81 182 VAL A C 1
ATOM 1509 O O . VAL A 1 182 ? -12.396 -7.791 27.839 1.00 74.81 182 VAL A O 1
ATOM 1512 N N . TYR A 1 183 ? -12.556 -7.859 25.612 1.00 77.25 183 TYR A N 1
ATOM 1513 C CA . TYR A 1 183 ? -13.199 -9.170 25.597 1.00 77.25 183 TYR A CA 1
ATOM 1514 C C . TYR A 1 183 ? -12.207 -10.286 25.942 1.00 77.25 183 TYR A C 1
ATOM 1516 O O . TYR A 1 183 ? -12.555 -11.195 26.689 1.00 77.25 183 TYR A O 1
ATOM 1524 N N . LYS A 1 184 ? -10.962 -10.196 25.453 1.00 77.69 184 LYS A N 1
ATOM 1525 C CA . LYS A 1 184 ? -9.902 -11.161 25.790 1.00 77.69 184 LYS A CA 1
ATOM 1526 C C . LYS A 1 184 ? -9.591 -11.191 27.287 1.00 77.69 184 LYS A C 1
ATOM 1528 O O . LYS A 1 184 ? -9.275 -12.249 27.804 1.00 77.69 184 LYS A O 1
ATOM 1533 N N . GLU A 1 185 ? -9.715 -10.058 27.975 1.00 75.81 185 GLU A N 1
ATOM 1534 C CA . GLU A 1 185 ? -9.517 -9.959 29.430 1.00 75.81 185 GLU A CA 1
ATOM 1535 C C . GLU A 1 185 ? -10.682 -10.561 30.250 1.00 75.81 185 GLU A C 1
ATOM 1537 O O . GLU A 1 185 ? -10.554 -10.731 31.458 1.00 75.81 185 GLU A O 1
ATOM 1542 N N . LEU A 1 186 ? -11.822 -10.881 29.620 1.00 69.81 186 LEU A N 1
ATOM 1543 C CA . LEU A 1 186 ? -13.023 -11.436 30.269 1.00 69.81 186 LEU A CA 1
ATOM 1544 C C . LEU A 1 186 ? -13.250 -12.935 29.999 1.00 69.81 186 LEU A C 1
ATOM 1546 O O . LEU A 1 186 ? -14.237 -13.494 30.489 1.00 69.81 186 LEU A O 1
ATOM 1550 N N . LEU A 1 187 ? -12.397 -13.555 29.182 1.00 62.06 187 LEU A N 1
ATOM 1551 C CA . LEU A 1 187 ? -12.488 -14.962 28.784 1.00 62.06 187 LEU A CA 1
ATOM 1552 C C . LEU A 1 187 ? -11.899 -15.870 29.866 1.00 62.06 187 LEU A C 1
ATOM 1554 O O . LEU A 1 187 ? -12.638 -16.808 30.273 1.00 62.06 187 LEU A O 1
#

Sequence (187 aa):
MSDYQDHHRASDREYLTSHTRPKGRKFNKEKERRTGSERKDKNEPVEGSHLFSDELTPFVKEFITKSLENQRHLINTEIQKAETENRKAAATETFISFLMDFIESDRFSQLASRVVSGRKRYATKPPDAKHKKVYKTIAKMRKQNRTYEDIANHLEKEGISTFSGRGKWHAQTIHRLCQHRVYKELL

Secondary structure (DSSP, 8-state):
----------------------------------------------TT---S-TTHHHHHHHHHHHHHHHHHHHHHHHHHHHHHHHHHHHHHHHHHHHHHHHHHSHHHHHHHHHHHHHS-----PPPPHHHHHHHHHHHHHHHTT--HHHHHHHHHHTT---TTSSS---HHHHHHHHHSHHHHTT-

Radius of gyration: 42.5 Å; chains: 1; bounding box: 94×61×99 Å

pLDDT: mean 73.57, std 19.76, range [39.34, 96.19]